Protein AF-A0A7W0R2I1-F1 (afdb_monomer)

Secondary structure (DSSP, 8-state):
--------------------------THHHHHHHHHHHHHHHHH-----HHHHHHHHHHHHHHHHHHHHHHHHHHHHHHHHHHHHHHHHHHHHHHHHHHHHHHHHHHHHHHHHHHHHTT-HHHHHHHHT-SSHHHHHHHHHHH-HHHHTT-HHHHHHHHHHHHHHHHHHHHHHHHHHHHHHHHHHHHHHHHHHHHHHHHHHHHHHHHHHHH-

Radius of gyration: 31.01 Å; Cα contacts (8 Å, |Δi|>4): 108; chains: 1; bounding box: 70×37×89 Å

Structure (mmCIF, N/CA/C/O backbone):
data_AF-A0A7W0R2I1-F1
#
_entry.id   AF-A0A7W0R2I1-F1
#
loop_
_atom_site.group_PDB
_atom_site.id
_atom_site.type_symbol
_atom_site.label_atom_id
_atom_site.label_alt_id
_atom_site.label_comp_id
_atom_site.label_asym_id
_atom_site.label_entity_id
_atom_site.label_seq_id
_atom_site.pdbx_PDB_ins_code
_atom_site.Cartn_x
_atom_site.Cartn_y
_atom_site.Cartn_z
_atom_site.occupancy
_atom_site.B_iso_or_equiv
_atom_site.auth_seq_id
_atom_site.auth_comp_id
_atom_site.auth_asym_id
_atom_site.auth_atom_id
_atom_site.pdbx_PDB_model_num
ATOM 1 N N . MET A 1 1 ? -35.442 23.640 26.360 1.00 42.59 1 MET A N 1
ATOM 2 C CA . MET A 1 1 ? -34.966 23.819 24.969 1.00 42.59 1 MET A CA 1
ATOM 3 C C . MET A 1 1 ? -33.524 24.302 25.003 1.00 42.59 1 MET A C 1
ATOM 5 O O . MET A 1 1 ? -33.267 25.279 25.691 1.00 42.59 1 MET A O 1
ATOM 9 N N . LYS A 1 2 ? -32.669 23.646 24.203 1.00 39.34 2 LYS A N 1
ATOM 10 C CA . LYS A 1 2 ? -31.243 23.909 23.912 1.00 39.34 2 LYS A CA 1
ATOM 11 C C . LYS A 1 2 ? -30.223 23.477 24.970 1.00 39.34 2 LYS A C 1
ATOM 13 O O . LYS A 1 2 ? -30.256 23.997 26.071 1.00 39.34 2 LYS A O 1
ATOM 18 N N . LEU A 1 3 ? -29.307 22.599 24.538 1.00 31.30 3 LEU A N 1
ATOM 19 C CA . LEU A 1 3 ? -27.861 22.447 24.830 1.00 31.30 3 LEU A CA 1
ATOM 20 C C . LEU A 1 3 ? -27.536 20.966 24.534 1.00 31.30 3 LEU A C 1
ATOM 22 O O . LEU A 1 3 ? -28.266 20.112 25.005 1.00 31.30 3 LEU A O 1
ATOM 26 N N . ARG A 1 4 ? -26.536 20.525 23.776 1.00 33.12 4 ARG A N 1
ATOM 27 C CA . ARG A 1 4 ? -25.505 21.093 22.901 1.00 33.12 4 ARG A CA 1
ATOM 28 C C . ARG A 1 4 ? -25.029 19.870 22.099 1.00 33.12 4 ARG A C 1
ATOM 30 O O . ARG A 1 4 ? -24.716 18.856 22.706 1.00 33.12 4 ARG A O 1
ATOM 37 N N . ARG A 1 5 ? -25.035 19.936 20.767 1.00 36.88 5 ARG A N 1
ATOM 38 C CA . ARG A 1 5 ? -24.522 18.858 19.911 1.00 36.88 5 ARG A CA 1
ATOM 39 C C . ARG A 1 5 ? -23.006 18.799 20.091 1.00 36.88 5 ARG A C 1
ATOM 41 O O . ARG A 1 5 ? -22.339 19.785 19.781 1.00 36.88 5 ARG A O 1
ATOM 48 N N . VAL A 1 6 ? -22.494 17.703 20.642 1.00 38.97 6 VAL A N 1
ATOM 49 C CA . VAL A 1 6 ? -21.059 17.413 20.621 1.00 38.97 6 VAL A CA 1
ATOM 50 C C . VAL A 1 6 ? -20.770 16.919 19.213 1.00 38.97 6 VAL A C 1
ATOM 52 O O . VAL A 1 6 ? -21.177 15.833 18.826 1.00 38.97 6 VAL A O 1
ATOM 55 N N . ALA A 1 7 ? -20.172 17.796 18.414 1.00 32.88 7 ALA A N 1
ATOM 56 C CA . ALA A 1 7 ? -19.554 17.417 17.161 1.00 32.88 7 ALA A CA 1
ATOM 57 C C . ALA A 1 7 ? -18.259 16.685 17.522 1.00 32.88 7 ALA A C 1
ATOM 59 O O . ALA A 1 7 ? -17.277 17.337 17.881 1.00 32.88 7 ALA A O 1
ATOM 60 N N . LEU A 1 8 ? -18.273 15.350 17.488 1.00 33.38 8 LEU A N 1
ATOM 61 C CA . LEU A 1 8 ? -17.029 14.616 17.307 1.00 33.38 8 LEU A CA 1
ATOM 62 C C . LEU A 1 8 ? -16.577 14.884 15.876 1.00 33.38 8 LEU A C 1
ATOM 64 O O . LEU A 1 8 ? -17.333 14.738 14.916 1.00 33.38 8 LEU A O 1
ATOM 68 N N . ALA A 1 9 ? -15.371 15.427 15.782 1.00 33.25 9 ALA A N 1
ATOM 69 C CA . ALA A 1 9 ? -14.735 15.817 14.549 1.00 33.25 9 ALA A CA 1
ATOM 70 C C . ALA A 1 9 ? -14.529 14.569 13.685 1.00 33.25 9 ALA A C 1
ATOM 72 O O . ALA A 1 9 ? -13.581 13.820 13.899 1.00 33.25 9 ALA A O 1
ATOM 73 N N . GLY A 1 10 ? -15.440 14.369 12.729 1.00 30.61 10 GLY A N 1
ATOM 74 C CA . GLY A 1 10 ? -15.252 13.459 11.609 1.00 30.61 10 GLY A CA 1
ATOM 75 C C . GLY A 1 10 ? -13.954 13.840 10.918 1.00 30.61 10 GLY A C 1
ATOM 76 O O . GLY A 1 10 ? -13.805 14.957 10.411 1.00 30.61 10 GLY A O 1
ATOM 77 N N . THR A 1 11 ? -12.987 12.941 11.018 1.00 37.66 11 THR A N 1
ATOM 78 C CA . THR A 1 11 ? -11.675 13.058 10.414 1.00 37.66 11 THR A CA 1
ATOM 79 C C . THR A 1 11 ? -11.837 13.342 8.931 1.00 37.66 11 THR A C 1
ATOM 81 O O . THR A 1 11 ? -12.660 12.767 8.223 1.00 37.66 11 THR A O 1
ATOM 84 N N . LEU A 1 12 ? -11.068 14.336 8.507 1.00 29.88 12 LEU A N 1
ATOM 85 C CA . LEU A 1 12 ? -10.932 14.822 7.152 1.00 29.88 12 LEU A CA 1
ATOM 86 C C . LEU A 1 12 ? -10.753 13.633 6.195 1.00 29.88 12 LEU A C 1
ATOM 88 O O . LEU A 1 12 ? -9.657 13.091 6.079 1.00 29.88 12 LEU A O 1
ATOM 92 N N . LEU A 1 13 ? -11.837 13.254 5.513 1.00 30.20 13 LEU A N 1
ATOM 93 C CA . LEU A 1 13 ? -11.827 12.462 4.288 1.00 30.20 13 LEU A CA 1
ATOM 94 C C . LEU A 1 13 ? -11.028 13.274 3.266 1.00 30.20 13 LEU A C 1
ATOM 96 O O . LEU A 1 13 ? -11.566 14.079 2.504 1.00 30.20 13 LEU A O 1
ATOM 100 N N . LEU A 1 14 ? -9.703 13.131 3.318 1.00 29.28 14 LEU A N 1
ATOM 101 C CA . LEU A 1 14 ? -8.817 13.554 2.256 1.00 29.28 14 LEU A CA 1
ATOM 102 C C . LEU A 1 14 ? -9.100 12.583 1.114 1.00 29.28 14 LEU A C 1
ATOM 104 O O . LEU A 1 14 ? -8.451 11.550 0.976 1.00 29.28 14 LEU A O 1
ATOM 108 N N . THR A 1 15 ? -10.141 12.889 0.340 1.00 27.23 15 THR A N 1
ATOM 109 C CA . THR A 1 15 ? -10.379 12.276 -0.958 1.00 27.23 15 THR A CA 1
ATOM 110 C C . THR A 1 15 ? -9.177 12.640 -1.813 1.00 27.23 15 THR A C 1
ATOM 112 O O . THR A 1 15 ? -9.155 13.681 -2.476 1.00 27.23 15 THR A O 1
ATOM 115 N N . LEU A 1 16 ? -8.130 11.820 -1.727 1.00 26.97 16 LEU A N 1
ATOM 116 C CA . LEU A 1 16 ? -7.099 11.779 -2.734 1.00 26.97 16 LEU A CA 1
ATOM 117 C C . LEU A 1 16 ? -7.861 11.390 -3.993 1.00 26.97 16 LEU A C 1
ATOM 119 O O . LEU A 1 16 ? -8.333 10.263 -4.130 1.00 26.97 16 LEU A O 1
ATOM 123 N N . VAL A 1 17 ? -8.098 12.377 -4.850 1.00 27.94 17 VAL A N 1
ATOM 124 C CA . VAL A 1 17 ? -8.548 12.141 -6.211 1.00 27.94 17 VAL A CA 1
ATOM 125 C C . VAL A 1 17 ? -7.436 11.309 -6.830 1.00 27.94 17 VAL A C 1
ATOM 127 O O . VAL A 1 17 ? -6.439 11.854 -7.291 1.00 27.94 17 VAL A O 1
ATOM 130 N N . VAL A 1 18 ? -7.565 9.987 -6.754 1.00 34.78 18 VAL A N 1
ATOM 131 C CA . VAL A 1 18 ? -6.838 9.085 -7.632 1.00 34.78 18 VAL A CA 1
ATOM 132 C C . VAL A 1 18 ? -7.445 9.398 -8.994 1.00 34.78 18 VAL A C 1
ATOM 134 O O . VAL A 1 18 ? -8.644 9.153 -9.177 1.00 34.78 18 VAL A O 1
ATOM 137 N N . PRO A 1 19 ? -6.721 10.066 -9.913 1.00 32.22 19 PRO A N 1
ATOM 138 C CA . PRO A 1 19 ? -7.245 10.237 -11.254 1.00 32.22 19 PRO A CA 1
ATOM 139 C C . PRO A 1 19 ? -7.634 8.844 -11.760 1.00 32.22 19 PRO A C 1
ATOM 141 O O . PRO A 1 19 ? -6.907 7.887 -11.475 1.00 32.22 19 PRO A O 1
ATOM 144 N N . PRO A 1 20 ? -8.784 8.698 -12.446 1.00 28.69 20 PRO A N 1
ATOM 145 C CA . PRO A 1 20 ? -9.124 7.428 -13.060 1.00 28.69 20 PRO A CA 1
ATOM 146 C C . PRO A 1 20 ? -7.898 6.996 -13.849 1.00 28.69 20 PRO A C 1
ATOM 148 O O . PRO A 1 20 ? -7.375 7.793 -14.635 1.00 28.69 20 PRO A O 1
ATOM 151 N N . VAL A 1 21 ? -7.416 5.781 -13.575 1.00 36.69 21 VAL A N 1
ATOM 152 C CA . VAL A 1 21 ? -6.435 5.103 -14.414 1.00 36.69 21 VAL A CA 1
ATOM 153 C C . VAL A 1 21 ? -7.137 5.001 -15.759 1.00 36.69 21 VAL A C 1
ATOM 155 O O . VAL A 1 21 ? -7.950 4.110 -16.003 1.00 36.69 21 VAL A O 1
ATOM 158 N N . ALA A 1 22 ? -6.977 6.042 -16.577 1.00 27.03 22 ALA A N 1
ATOM 159 C CA . ALA A 1 22 ? -7.371 6.018 -17.958 1.00 27.03 22 ALA A CA 1
ATOM 160 C C . ALA A 1 22 ? -6.688 4.768 -18.479 1.00 27.03 22 ALA A C 1
ATOM 162 O O . ALA A 1 22 ? -5.488 4.615 -18.268 1.00 27.03 22 ALA A O 1
ATOM 163 N N . SER A 1 23 ? -7.478 3.850 -19.030 1.00 34.12 23 SER A N 1
ATOM 164 C CA . SER A 1 23 ? -6.988 2.686 -19.747 1.00 34.12 23 SER A CA 1
ATOM 165 C C . SER A 1 23 ? -5.957 3.194 -20.749 1.00 34.12 23 SER A C 1
ATOM 167 O O . SER A 1 23 ? -6.317 3.671 -21.824 1.00 34.12 23 SER A O 1
ATOM 169 N N . LEU A 1 24 ? -4.689 3.184 -20.343 1.00 32.81 24 LEU A N 1
ATOM 170 C CA . LEU A 1 24 ? -3.564 3.420 -21.210 1.00 32.81 24 LEU A CA 1
ATOM 171 C C . LEU A 1 24 ? -3.615 2.215 -22.136 1.00 32.81 24 LEU A C 1
ATOM 173 O O . LEU A 1 24 ? -3.435 1.082 -21.693 1.00 32.81 24 LEU A O 1
ATOM 177 N N . ALA A 1 25 ? -3.973 2.451 -23.398 1.00 37.56 25 ALA A N 1
ATOM 178 C CA . ALA A 1 25 ? -3.482 1.586 -24.456 1.00 37.56 25 ALA A CA 1
ATOM 179 C C . ALA A 1 25 ? -1.982 1.420 -24.175 1.00 37.56 25 ALA A C 1
ATOM 181 O O . ALA A 1 25 ? -1.283 2.421 -23.987 1.00 37.56 25 ALA A O 1
ATOM 182 N N . GLY A 1 26 ? -1.593 0.180 -23.891 1.00 34.03 26 GLY A N 1
ATOM 183 C CA . GLY A 1 26 ? -0.397 -0.112 -23.122 1.00 34.03 26 GLY A CA 1
ATOM 184 C C . GLY A 1 26 ? 0.873 0.373 -23.823 1.00 34.03 26 GLY A C 1
ATOM 185 O O . GLY A 1 26 ? 0.882 0.526 -25.043 1.00 34.03 26 GLY A O 1
ATOM 186 N N . PRO A 1 27 ? 1.974 0.535 -23.071 1.00 45.28 27 PRO A N 1
ATOM 187 C CA . PRO A 1 27 ? 3.324 0.682 -23.620 1.00 45.28 27 PRO A CA 1
ATOM 188 C C . PRO A 1 27 ? 3.728 -0.410 -24.633 1.00 45.28 27 PRO A C 1
ATOM 190 O O . PRO A 1 27 ? 4.762 -0.266 -25.278 1.00 45.28 27 PRO A O 1
ATOM 193 N N . ASP A 1 28 ? 2.943 -1.485 -24.751 1.00 48.16 28 ASP A N 1
ATOM 194 C CA . ASP A 1 28 ? 3.178 -2.676 -25.570 1.00 48.16 28 ASP A CA 1
ATOM 195 C C . ASP A 1 28 ? 3.227 -2.393 -27.085 1.00 48.16 28 ASP A C 1
ATOM 197 O O . ASP A 1 28 ? 4.083 -2.947 -27.772 1.00 48.16 28 ASP A O 1
ATOM 201 N N . ASP A 1 29 ? 2.388 -1.491 -27.611 1.00 47.62 29 ASP A N 1
ATOM 202 C CA . ASP A 1 29 ? 2.286 -1.281 -29.068 1.00 47.62 29 ASP A CA 1
ATOM 203 C C . ASP A 1 29 ? 3.537 -0.585 -29.659 1.00 47.62 29 ASP A C 1
ATOM 205 O O . ASP A 1 29 ? 4.003 -0.953 -30.735 1.00 47.62 29 ASP A O 1
ATOM 209 N N . GLU A 1 30 ? 4.155 0.358 -28.935 1.00 48.31 30 GLU A N 1
ATOM 210 C CA . GLU A 1 30 ? 5.426 0.999 -29.345 1.00 48.31 30 GLU A CA 1
ATOM 211 C C . GLU A 1 30 ? 6.643 0.067 -29.186 1.00 48.31 30 GLU A C 1
ATOM 213 O O . GLU A 1 30 ? 7.723 0.325 -29.716 1.00 48.31 30 GLU A O 1
ATOM 218 N N . ILE A 1 31 ? 6.518 -1.000 -28.394 1.00 47.53 31 ILE A N 1
ATOM 219 C CA . ILE A 1 31 ? 7.612 -1.940 -28.114 1.00 47.53 31 ILE A CA 1
ATOM 220 C C . ILE A 1 31 ? 7.748 -2.968 -29.241 1.00 47.53 31 ILE A C 1
ATOM 222 O O . ILE A 1 31 ? 8.871 -3.309 -29.622 1.00 47.53 31 ILE A O 1
ATOM 226 N N . ASP A 1 32 ? 6.632 -3.442 -29.790 1.00 54.25 32 ASP A N 1
ATOM 227 C CA . ASP A 1 32 ? 6.641 -4.399 -30.897 1.00 54.25 32 ASP A CA 1
ATOM 228 C C . ASP A 1 32 ? 7.166 -3.776 -32.201 1.00 54.25 32 ASP A C 1
ATOM 230 O O . ASP A 1 32 ? 7.904 -4.440 -32.935 1.00 54.25 32 ASP A O 1
ATOM 234 N N . GLU A 1 33 ? 6.883 -2.492 -32.447 1.00 55.28 33 GLU A N 1
ATOM 235 C CA . GLU A 1 33 ? 7.446 -1.744 -33.582 1.00 55.28 33 GLU A CA 1
ATOM 236 C C . GLU A 1 33 ? 8.971 -1.589 -33.457 1.00 55.28 33 GLU A C 1
ATOM 238 O O . GLU A 1 33 ? 9.702 -1.978 -34.372 1.00 55.28 33 GLU A O 1
ATOM 243 N N . ASN A 1 34 ? 9.478 -1.153 -32.296 1.00 51.19 34 ASN A N 1
ATOM 244 C CA . ASN A 1 34 ? 10.924 -1.002 -32.078 1.00 51.19 34 ASN A CA 1
ATOM 245 C C . ASN A 1 34 ? 11.682 -2.340 -32.198 1.00 51.19 34 ASN A C 1
ATOM 247 O O . ASN A 1 34 ? 12.805 -2.381 -32.704 1.00 51.19 34 ASN A O 1
ATOM 251 N N . ASN A 1 35 ? 11.076 -3.453 -31.765 1.00 51.97 35 ASN A N 1
ATOM 252 C CA . ASN A 1 35 ? 11.653 -4.795 -31.906 1.00 51.97 35 ASN A CA 1
ATOM 253 C C . ASN A 1 35 ? 11.680 -5.284 -33.366 1.00 51.97 35 ASN A C 1
ATOM 255 O O . ASN A 1 35 ? 12.601 -6.009 -33.758 1.00 51.97 35 ASN A O 1
ATOM 259 N N . GLN A 1 36 ? 10.684 -4.915 -34.177 1.00 59.16 36 GLN A N 1
ATOM 260 C CA . GLN A 1 36 ? 10.671 -5.225 -35.608 1.00 59.16 36 GLN A CA 1
ATOM 261 C C . GLN A 1 36 ? 11.739 -4.438 -36.363 1.00 59.16 36 GLN A C 1
ATOM 263 O O . GLN A 1 36 ? 12.538 -5.053 -37.072 1.00 59.16 36 GLN A O 1
ATOM 268 N N . GLU A 1 37 ? 11.823 -3.123 -36.149 1.00 55.91 37 GLU A N 1
ATOM 269 C CA . GLU A 1 37 ? 12.844 -2.280 -36.785 1.00 55.91 37 GLU A CA 1
ATOM 270 C C . GLU A 1 37 ? 14.266 -2.756 -36.451 1.00 55.91 37 GLU A C 1
ATOM 272 O O . GLU A 1 37 ? 15.159 -2.730 -37.299 1.00 55.91 37 GLU A O 1
ATOM 277 N N . LEU A 1 38 ? 14.474 -3.284 -35.242 1.00 52.44 38 LEU A N 1
ATOM 278 C CA . LEU A 1 38 ? 15.738 -3.878 -34.811 1.00 52.44 38 LEU A CA 1
ATOM 279 C C . LEU A 1 38 ? 16.126 -5.144 -35.568 1.00 52.44 38 LEU A C 1
ATOM 281 O O . LEU A 1 38 ? 17.279 -5.276 -35.977 1.00 52.44 38 LEU A O 1
ATOM 285 N N . ASN A 1 39 ? 15.189 -6.076 -35.741 1.00 54.50 39 ASN A N 1
ATOM 286 C CA . ASN A 1 39 ? 15.445 -7.296 -36.507 1.00 54.50 39 ASN A CA 1
ATOM 287 C C . ASN A 1 39 ? 15.739 -6.959 -37.975 1.00 54.50 39 ASN A C 1
ATOM 289 O O . ASN A 1 39 ? 16.648 -7.534 -38.574 1.00 54.50 39 ASN A O 1
ATOM 293 N N . GLU A 1 40 ? 15.036 -5.969 -38.527 1.00 59.16 40 GLU A N 1
ATOM 294 C CA . GLU A 1 40 ? 15.292 -5.461 -39.875 1.00 59.16 40 GLU A CA 1
ATOM 295 C C . GLU A 1 40 ? 16.659 -4.768 -39.993 1.00 59.16 40 GLU A C 1
ATOM 297 O O . GLU A 1 40 ? 17.339 -4.911 -41.013 1.00 59.16 40 GLU A O 1
ATOM 302 N N . LEU A 1 41 ? 17.106 -4.041 -38.961 1.00 53.28 41 LEU A N 1
ATOM 303 C CA . LEU A 1 41 ? 18.435 -3.426 -38.958 1.00 53.28 41 LEU A CA 1
ATOM 304 C C . LEU A 1 41 ? 19.552 -4.467 -38.802 1.00 53.28 41 LEU A C 1
ATOM 306 O O . LEU A 1 41 ? 20.574 -4.353 -39.476 1.00 53.28 41 LEU A O 1
ATOM 310 N N . GLN A 1 42 ? 19.350 -5.498 -37.974 1.00 50.72 42 GLN A N 1
ATOM 311 C CA . GLN A 1 42 ? 20.292 -6.611 -37.801 1.00 50.72 42 GLN A CA 1
ATOM 312 C C . GLN A 1 42 ? 20.514 -7.394 -39.100 1.00 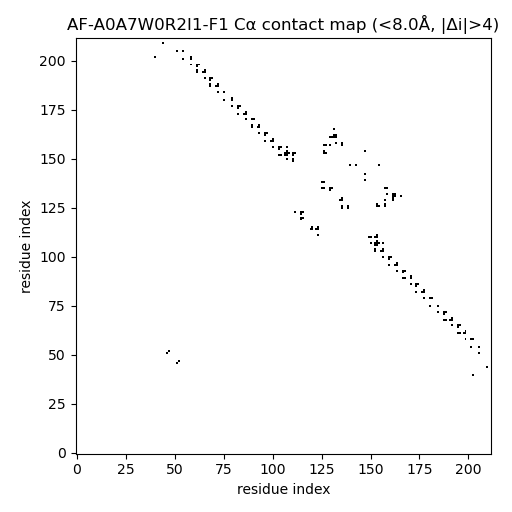50.72 42 GLN A C 1
ATOM 314 O O . GLN A 1 42 ? 21.648 -7.757 -39.398 1.00 50.72 42 GLN A O 1
ATOM 319 N N . GLU A 1 43 ? 19.474 -7.602 -39.915 1.00 55.81 43 GLU A N 1
ATOM 320 C CA . GLU A 1 43 ? 19.624 -8.243 -41.231 1.00 55.81 43 GLU A CA 1
ATOM 321 C C . GLU A 1 43 ? 20.408 -7.386 -42.241 1.00 55.81 43 GLU A C 1
ATOM 323 O O . GLU A 1 43 ? 20.937 -7.909 -43.223 1.00 55.81 43 GLU A O 1
ATOM 328 N N . ARG A 1 44 ? 20.499 -6.067 -42.025 1.00 53.78 44 ARG A N 1
ATOM 329 C CA . ARG A 1 44 ? 21.124 -5.123 -42.967 1.00 53.78 44 ARG A CA 1
ATOM 330 C C . ARG A 1 44 ? 22.587 -4.797 -42.662 1.00 53.78 44 ARG A C 1
ATOM 332 O O . ARG A 1 44 ? 23.252 -4.223 -43.527 1.00 53.78 44 ARG A O 1
ATOM 339 N N . ILE A 1 45 ? 23.104 -5.143 -41.482 1.00 54.28 45 ILE A N 1
ATOM 340 C CA . ILE A 1 45 ? 24.496 -4.874 -41.089 1.00 54.28 45 ILE A CA 1
ATOM 341 C C . ILE A 1 45 ? 25.344 -6.131 -41.317 1.00 54.28 45 ILE A C 1
ATOM 343 O O . ILE A 1 45 ? 25.693 -6.846 -40.389 1.00 54.28 45 ILE A O 1
ATOM 347 N N . ASP A 1 46 ? 25.699 -6.402 -42.571 1.00 55.75 46 ASP A N 1
ATOM 348 C CA . ASP A 1 46 ? 26.591 -7.519 -42.925 1.00 55.75 46 ASP A CA 1
ATOM 349 C C . ASP A 1 46 ? 27.934 -7.001 -43.479 1.00 55.75 46 ASP A C 1
ATOM 351 O O . ASP A 1 46 ? 28.424 -7.470 -44.507 1.00 55.75 46 ASP A O 1
ATOM 355 N N . ASP A 1 47 ? 28.528 -5.967 -42.849 1.00 55.47 47 ASP A N 1
ATOM 356 C CA . ASP A 1 47 ? 29.799 -5.404 -43.336 1.00 55.47 47 ASP A CA 1
ATOM 357 C C . ASP A 1 47 ? 30.784 -4.882 -42.261 1.00 55.47 47 ASP A C 1
ATOM 359 O O . ASP A 1 47 ? 30.442 -4.185 -41.305 1.00 55.47 47 ASP A O 1
ATOM 363 N N . SER A 1 48 ? 32.060 -5.212 -42.470 1.00 57.97 48 SER A N 1
ATOM 364 C CA . SER A 1 48 ? 33.118 -5.450 -41.476 1.00 57.97 48 SER A CA 1
ATOM 365 C C . SER A 1 48 ? 33.988 -4.216 -41.140 1.00 57.97 48 SER A C 1
ATOM 367 O O . SER A 1 48 ? 35.138 -4.123 -41.578 1.00 57.97 48 SER A O 1
ATOM 369 N N . SER A 1 49 ? 33.499 -3.295 -40.296 1.00 69.75 49 SER A N 1
ATOM 370 C CA . SER A 1 49 ? 34.316 -2.229 -39.669 1.00 69.75 49 SER A CA 1
ATOM 371 C C . SER A 1 49 ? 34.264 -2.298 -38.135 1.00 69.75 49 SER A C 1
ATOM 373 O O . SER A 1 49 ? 33.200 -2.521 -37.564 1.00 69.75 49 SER A O 1
ATOM 375 N N . VAL A 1 50 ? 35.396 -2.061 -37.453 1.00 74.12 50 VAL A N 1
ATOM 376 C CA . VAL A 1 50 ? 35.515 -2.059 -35.972 1.00 74.12 50 VAL A CA 1
ATOM 377 C C . VAL A 1 50 ? 34.504 -1.113 -35.314 1.00 74.12 50 VAL A C 1
ATOM 379 O O . VAL A 1 50 ? 33.974 -1.400 -34.245 1.00 74.12 50 VAL A O 1
ATOM 382 N N . GLU A 1 51 ? 34.206 0.010 -35.963 1.00 73.31 51 GLU A N 1
ATOM 383 C CA . GLU A 1 51 ? 33.244 0.989 -35.456 1.00 73.31 51 GLU A CA 1
ATOM 384 C C . GLU A 1 51 ? 31.790 0.492 -35.560 1.00 73.31 51 GLU A C 1
ATOM 386 O O . GLU A 1 51 ? 30.993 0.759 -34.665 1.00 73.31 51 GLU A O 1
ATOM 391 N N . LYS A 1 52 ? 31.458 -0.289 -36.602 1.00 72.62 52 LYS A N 1
ATOM 392 C CA . LYS A 1 52 ? 30.141 -0.937 -36.746 1.00 72.62 52 LYS A CA 1
ATOM 393 C C . LYS A 1 52 ? 29.941 -1.995 -35.655 1.00 72.62 52 LYS A C 1
ATOM 395 O O . LYS A 1 52 ? 28.921 -1.968 -34.982 1.00 72.62 52 LYS A O 1
ATOM 400 N N . GLN A 1 53 ? 30.961 -2.815 -35.387 1.00 76.44 53 GLN A N 1
ATOM 401 C CA . GLN A 1 53 ? 30.930 -3.801 -34.295 1.00 76.44 53 GLN A CA 1
ATOM 402 C C . GLN A 1 53 ? 30.768 -3.157 -32.908 1.00 76.44 53 GLN A C 1
ATOM 404 O O . GLN A 1 53 ? 30.094 -3.708 -32.040 1.00 76.44 53 GLN A O 1
ATOM 409 N N . SER A 1 54 ? 31.371 -1.983 -32.684 1.00 82.62 54 SER A N 1
ATOM 410 C CA . SER A 1 54 ? 31.179 -1.230 -31.436 1.00 82.62 54 SER A CA 1
ATOM 411 C C . SER A 1 54 ? 29.733 -0.753 -31.286 1.00 82.62 54 SER A C 1
ATOM 413 O O . SER A 1 54 ? 29.138 -0.945 -30.229 1.00 82.62 54 SER A O 1
ATOM 415 N N . LEU A 1 55 ? 29.155 -0.178 -32.347 1.00 80.31 55 LEU A N 1
ATOM 416 C CA . LEU A 1 55 ? 27.765 0.291 -32.351 1.00 80.31 55 LEU A CA 1
ATOM 417 C C . LEU A 1 55 ? 26.770 -0.860 -32.161 1.00 80.31 55 LEU A C 1
ATOM 419 O O . LEU A 1 55 ? 25.837 -0.728 -31.376 1.00 80.31 55 LEU A O 1
ATOM 423 N N . GLU A 1 56 ? 26.995 -2.007 -32.802 1.00 76.56 56 GLU A N 1
ATOM 424 C CA . GLU A 1 56 ? 26.212 -3.227 -32.563 1.00 76.56 56 GLU A CA 1
ATOM 425 C C . GLU A 1 56 ? 26.291 -3.682 -31.102 1.00 76.56 56 GLU A C 1
ATOM 427 O O . GLU A 1 56 ? 25.289 -4.093 -30.518 1.00 76.56 56 GLU A O 1
ATOM 432 N N . GLY A 1 57 ? 27.476 -3.614 -30.488 1.00 83.25 57 GLY A N 1
ATOM 433 C CA . GLY A 1 57 ? 27.664 -3.933 -29.074 1.00 83.25 57 GLY A CA 1
ATOM 434 C C . GLY A 1 57 ? 26.866 -3.009 -28.153 1.00 83.25 57 GLY A C 1
ATOM 435 O O . GLY A 1 57 ? 26.207 -3.491 -27.232 1.00 83.25 57 GLY A O 1
ATOM 436 N N . GLU A 1 58 ? 26.890 -1.703 -28.426 1.00 86.88 58 GLU A N 1
ATOM 437 C CA . GLU A 1 58 ? 26.117 -0.692 -27.693 1.00 86.88 58 GLU A CA 1
ATOM 438 C C . GLU A 1 58 ? 24.606 -0.910 -27.852 1.00 86.88 58 GLU A C 1
ATOM 440 O O . GLU A 1 58 ? 23.898 -0.964 -26.850 1.00 86.88 58 GLU A O 1
ATOM 445 N N . ILE A 1 59 ? 24.122 -1.127 -29.080 1.00 81.50 59 ILE A N 1
ATOM 446 C CA . ILE A 1 59 ? 22.711 -1.428 -29.378 1.00 81.50 59 ILE A CA 1
ATOM 447 C C . ILE A 1 59 ? 22.250 -2.685 -28.630 1.00 81.50 59 ILE A C 1
ATOM 449 O O . ILE A 1 59 ? 21.209 -2.684 -27.975 1.00 81.50 59 ILE A O 1
ATOM 453 N N . ASN A 1 60 ? 23.047 -3.755 -28.664 1.00 81.12 60 ASN A N 1
ATOM 454 C CA . ASN A 1 60 ? 22.740 -4.982 -27.931 1.00 81.12 60 ASN A CA 1
ATOM 455 C C . ASN A 1 60 ? 22.719 -4.774 -26.410 1.00 81.12 60 ASN A C 1
ATOM 457 O O . ASN A 1 60 ? 21.969 -5.460 -25.718 1.00 81.12 60 ASN A O 1
ATOM 461 N N . GLY A 1 61 ? 23.546 -3.866 -25.884 1.00 85.00 61 GLY A N 1
ATOM 462 C CA . GLY A 1 61 ? 23.507 -3.451 -24.482 1.00 85.00 61 GLY A CA 1
ATOM 463 C C . GLY A 1 61 ? 22.202 -2.736 -24.144 1.00 85.00 61 GLY A C 1
ATOM 464 O O . GLY A 1 61 ? 21.464 -3.205 -23.285 1.00 85.00 61 GLY A O 1
ATOM 465 N N . LEU A 1 62 ? 21.869 -1.687 -24.900 1.00 83.06 62 LEU A N 1
ATOM 466 C CA . LEU A 1 62 ? 20.645 -0.899 -24.716 1.00 83.06 62 LEU A CA 1
ATOM 467 C C . LEU A 1 62 ? 19.380 -1.765 -24.796 1.00 83.06 62 LEU A C 1
ATOM 469 O O . LEU A 1 62 ? 18.461 -1.588 -24.006 1.00 83.06 62 LEU A O 1
ATOM 473 N N . ASN A 1 63 ? 19.344 -2.758 -25.687 1.00 77.75 63 ASN A N 1
ATOM 474 C CA . ASN A 1 63 ? 18.222 -3.697 -25.782 1.00 77.75 63 ASN A CA 1
ATOM 475 C C . ASN A 1 63 ? 18.063 -4.586 -24.549 1.00 77.75 63 ASN A C 1
ATOM 477 O O . ASN A 1 63 ? 16.938 -4.879 -24.131 1.00 77.75 63 ASN A O 1
ATOM 481 N N . ARG A 1 64 ? 19.180 -5.031 -23.962 1.00 83.94 64 ARG A N 1
ATOM 482 C CA . ARG A 1 64 ? 19.140 -5.771 -22.695 1.00 83.94 64 ARG A CA 1
ATOM 483 C C . ARG A 1 64 ? 18.620 -4.872 -21.585 1.00 83.94 64 ARG A C 1
ATOM 485 O O . ARG A 1 64 ? 17.712 -5.294 -20.881 1.00 83.94 64 ARG A O 1
ATOM 492 N N . ASP A 1 65 ? 19.112 -3.639 -21.504 1.00 84.69 65 ASP A N 1
ATOM 493 C CA . ASP A 1 65 ? 18.671 -2.667 -20.503 1.00 84.69 65 ASP A CA 1
ATOM 494 C C . ASP A 1 65 ? 17.166 -2.370 -20.642 1.00 84.69 65 ASP A C 1
ATOM 496 O O . ASP A 1 65 ? 16.435 -2.416 -19.656 1.00 84.69 65 ASP A O 1
ATOM 500 N N . ILE A 1 66 ? 16.662 -2.172 -21.868 1.00 81.94 66 ILE A N 1
ATOM 501 C CA . ILE A 1 66 ? 15.224 -2.016 -22.157 1.00 81.94 66 ILE A CA 1
ATOM 502 C C . ILE A 1 66 ? 14.427 -3.226 -21.659 1.00 81.94 66 ILE A C 1
ATOM 504 O O . ILE A 1 66 ? 13.422 -3.056 -20.967 1.00 81.94 66 ILE A O 1
ATOM 508 N N . THR A 1 67 ? 14.886 -4.441 -21.970 1.00 81.00 67 THR A N 1
ATOM 509 C CA . THR A 1 67 ? 14.222 -5.681 -21.536 1.00 81.00 67 THR A CA 1
ATOM 510 C C . THR A 1 67 ? 14.195 -5.786 -20.007 1.00 81.00 67 THR A C 1
ATOM 512 O O . THR A 1 67 ? 13.172 -6.133 -19.417 1.00 81.00 67 THR A O 1
ATOM 515 N N . GLU A 1 68 ? 15.304 -5.466 -19.337 1.00 84.44 68 GLU A N 1
ATOM 516 C CA . GLU A 1 68 ? 15.403 -5.483 -17.875 1.00 84.44 68 GLU A CA 1
ATOM 517 C C . GLU A 1 68 ? 14.484 -4.438 -17.225 1.00 84.44 68 GLU A C 1
ATOM 519 O O . GLU A 1 68 ? 13.776 -4.756 -16.264 1.00 84.44 68 GLU A O 1
ATOM 524 N N . LEU A 1 69 ? 14.426 -3.222 -17.777 1.00 82.31 69 LEU A N 1
ATOM 525 C CA . LEU A 1 69 ?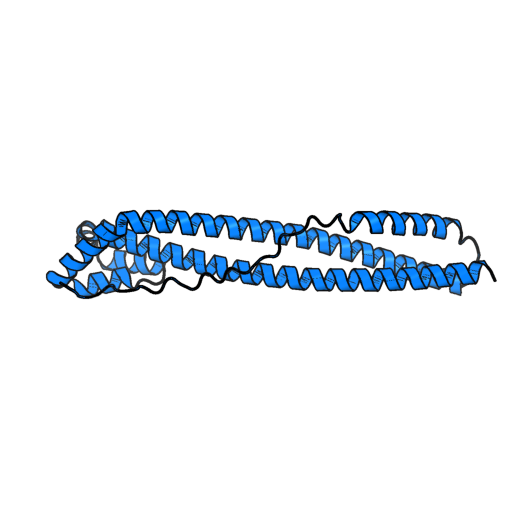 13.530 -2.157 -17.322 1.00 82.31 69 LEU A CA 1
ATOM 526 C C . LEU A 1 69 ? 12.055 -2.550 -17.491 1.00 82.31 69 LEU A C 1
ATOM 528 O O . LEU A 1 69 ? 11.260 -2.342 -16.576 1.00 82.31 69 LEU A O 1
ATOM 532 N N . GLN A 1 70 ? 11.682 -3.185 -18.604 1.00 80.25 70 GLN A N 1
ATOM 533 C CA . GLN A 1 70 ? 10.321 -3.691 -18.827 1.00 80.25 70 GLN A CA 1
ATOM 534 C C . GLN A 1 70 ? 9.936 -4.787 -17.828 1.00 80.25 70 GLN A C 1
ATOM 536 O O . GLN A 1 70 ? 8.842 -4.766 -17.263 1.00 80.25 70 GLN A O 1
ATOM 541 N N . ILE A 1 71 ? 10.844 -5.731 -17.557 1.00 82.50 71 ILE A N 1
ATOM 542 C CA . ILE A 1 71 ? 10.633 -6.753 -16.523 1.00 82.50 71 ILE A CA 1
ATOM 543 C C . ILE A 1 71 ? 10.436 -6.090 -15.153 1.00 82.50 71 ILE A C 1
ATOM 545 O O . ILE A 1 71 ? 9.565 -6.510 -14.385 1.00 82.50 71 ILE A O 1
ATOM 549 N N . ALA A 1 72 ? 11.216 -5.051 -14.844 1.00 84.31 72 ALA A N 1
ATOM 550 C CA . ALA A 1 72 ? 11.083 -4.304 -13.599 1.00 84.31 72 ALA A CA 1
ATOM 551 C C . ALA A 1 72 ? 9.728 -3.583 -13.493 1.00 84.31 72 ALA A C 1
ATOM 553 O O . ALA A 1 72 ? 9.102 -3.668 -12.435 1.00 84.31 72 ALA A O 1
ATOM 554 N N . ILE A 1 73 ? 9.247 -2.955 -14.574 1.00 83.88 73 ILE A N 1
ATOM 555 C CA . ILE A 1 73 ? 7.915 -2.326 -14.643 1.00 83.88 73 ILE A CA 1
ATOM 556 C C . ILE A 1 73 ? 6.823 -3.362 -14.375 1.00 83.88 73 ILE A C 1
ATOM 558 O O . ILE A 1 73 ? 6.065 -3.196 -13.427 1.00 83.88 73 ILE A O 1
ATOM 562 N N . ASN A 1 74 ? 6.814 -4.483 -15.102 1.00 81.25 74 ASN A N 1
ATOM 563 C CA . ASN A 1 74 ? 5.797 -5.531 -14.944 1.00 81.25 74 ASN A CA 1
ATOM 564 C C . ASN A 1 74 ? 5.755 -6.113 -13.522 1.00 81.25 74 ASN A C 1
ATOM 566 O O . ASN A 1 74 ? 4.690 -6.395 -12.958 1.00 81.25 74 ASN A O 1
ATOM 570 N N . LYS A 1 75 ? 6.931 -6.295 -12.910 1.00 87.94 75 LYS A N 1
ATOM 571 C CA . LYS A 1 75 ? 7.027 -6.723 -11.513 1.00 87.94 75 LYS A CA 1
ATOM 572 C C . LYS A 1 75 ? 6.435 -5.673 -10.574 1.00 87.94 75 LYS A C 1
ATOM 574 O O . LYS A 1 75 ? 5.740 -6.036 -9.628 1.00 87.94 75 LYS A O 1
ATOM 579 N N . LEU A 1 76 ? 6.727 -4.398 -10.812 1.00 90.75 76 LEU A N 1
ATOM 580 C CA . LEU A 1 76 ? 6.239 -3.301 -9.988 1.00 90.75 76 LEU A CA 1
ATOM 581 C C . LEU A 1 76 ? 4.726 -3.102 -10.141 1.00 90.75 76 LEU A C 1
ATOM 583 O O . LEU A 1 76 ? 4.058 -2.915 -9.130 1.00 90.75 76 LEU A O 1
ATOM 587 N N . ASP A 1 77 ? 4.177 -3.261 -11.346 1.00 85.06 77 ASP A N 1
ATOM 588 C CA . ASP A 1 77 ? 2.732 -3.269 -11.607 1.00 85.06 77 ASP A CA 1
ATOM 589 C C . ASP A 1 77 ? 2.014 -4.358 -10.812 1.00 85.06 77 ASP A C 1
ATOM 591 O O . ASP A 1 77 ? 0.998 -4.102 -10.166 1.00 85.06 77 ASP A O 1
ATOM 595 N N . THR A 1 78 ? 2.583 -5.566 -10.787 1.00 91.81 78 THR A N 1
ATOM 596 C CA . THR A 1 78 ? 2.038 -6.674 -9.989 1.00 91.81 78 THR A CA 1
ATOM 597 C C . THR A 1 78 ? 2.008 -6.317 -8.499 1.00 91.81 78 THR A C 1
ATOM 599 O O . THR A 1 78 ? 1.005 -6.546 -7.828 1.00 91.81 78 THR A O 1
ATOM 602 N N . GLN A 1 79 ? 3.083 -5.713 -7.984 1.00 93.06 79 GLN A N 1
ATOM 603 C CA . GLN A 1 79 ? 3.154 -5.281 -6.584 1.00 93.06 79 GLN A CA 1
ATOM 604 C C . GLN A 1 79 ? 2.204 -4.119 -6.271 1.00 93.06 79 GLN A C 1
ATOM 606 O O . GLN A 1 79 ? 1.657 -4.054 -5.176 1.00 93.06 79 GLN A O 1
ATOM 611 N N . ILE A 1 80 ? 2.014 -3.186 -7.206 1.00 92.88 80 ILE A N 1
ATOM 612 C CA . ILE A 1 80 ? 1.056 -2.084 -7.065 1.00 92.88 80 ILE A CA 1
ATOM 613 C C . ILE A 1 80 ? -0.364 -2.643 -6.974 1.00 92.88 80 ILE A C 1
ATOM 615 O O . ILE A 1 80 ? -1.106 -2.252 -6.074 1.00 92.88 80 ILE A O 1
ATOM 619 N N . ALA A 1 81 ? -0.724 -3.581 -7.852 1.00 92.62 81 ALA A N 1
ATOM 620 C CA . ALA A 1 81 ? -2.034 -4.224 -7.836 1.00 92.62 81 ALA A CA 1
ATOM 621 C C . ALA A 1 81 ? -2.283 -5.000 -6.529 1.00 92.62 81 ALA A C 1
ATOM 623 O O . ALA A 1 81 ? -3.378 -4.931 -5.973 1.00 92.62 81 ALA A O 1
ATOM 624 N N . GLU A 1 82 ? -1.264 -5.694 -6.011 1.00 96.25 82 GLU A N 1
ATOM 625 C CA . GLU A 1 82 ? -1.320 -6.377 -4.713 1.00 96.25 82 GLU A CA 1
ATOM 626 C C . GLU A 1 82 ? -1.603 -5.389 -3.571 1.00 96.25 82 GLU A C 1
ATOM 628 O O . GLU A 1 82 ? -2.597 -5.543 -2.863 1.00 96.25 82 GLU A O 1
ATOM 633 N N . VAL A 1 83 ? -0.810 -4.316 -3.454 1.00 96.19 83 VAL A N 1
ATOM 634 C CA . VAL A 1 83 ? -0.992 -3.295 -2.405 1.00 96.19 83 VAL A CA 1
ATOM 635 C C . VAL A 1 83 ? -2.348 -2.589 -2.527 1.00 96.19 83 VAL A C 1
ATOM 637 O O . VAL A 1 83 ? -2.989 -2.299 -1.519 1.00 96.19 83 VAL A O 1
ATOM 640 N N . GLN A 1 84 ? -2.832 -2.327 -3.743 1.00 95.88 84 GLN A N 1
ATOM 641 C CA . GLN A 1 84 ? -4.175 -1.772 -3.956 1.00 95.88 84 GLN A CA 1
ATOM 642 C C . GLN A 1 84 ? -5.280 -2.726 -3.480 1.00 95.88 84 GLN A C 1
ATOM 644 O O 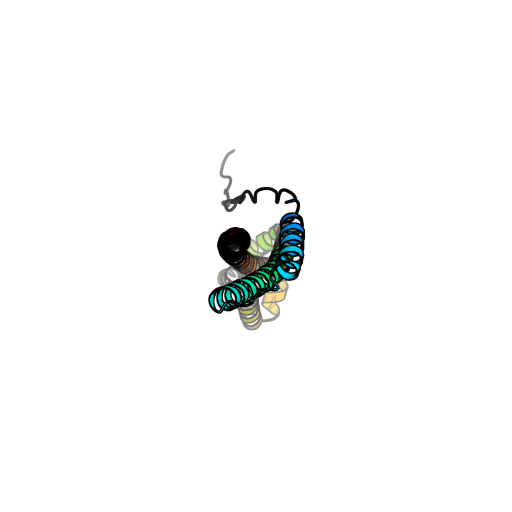. GLN A 1 84 ? -6.268 -2.273 -2.898 1.00 95.88 84 GLN A O 1
ATOM 649 N N . GLY A 1 85 ? -5.113 -4.034 -3.690 1.00 95.69 85 GLY A N 1
ATOM 650 C CA . GLY A 1 85 ? -6.023 -5.054 -3.168 1.00 95.69 85 GLY A CA 1
ATOM 651 C C . GLY A 1 85 ? -6.029 -5.111 -1.638 1.00 95.69 85 GLY A C 1
ATOM 652 O O . GLY A 1 85 ? -7.099 -5.174 -1.028 1.00 95.69 85 GLY A O 1
ATOM 653 N N . GLU A 1 86 ? -4.854 -5.026 -1.013 1.00 96.69 86 GLU A N 1
ATOM 654 C CA . GLU A 1 86 ? -4.716 -4.949 0.447 1.00 96.69 86 GLU A CA 1
ATOM 655 C C . GLU A 1 86 ? -5.393 -3.692 1.014 1.00 96.69 86 GLU A C 1
ATOM 657 O O . GLU A 1 86 ? -6.152 -3.788 1.976 1.00 96.69 86 GLU A O 1
ATOM 662 N N . ILE A 1 87 ? -5.204 -2.529 0.378 1.00 97.06 87 ILE A N 1
ATOM 663 C CA . ILE A 1 87 ? -5.880 -1.273 0.747 1.00 97.06 87 ILE A CA 1
ATOM 664 C C . ILE A 1 87 ? -7.400 -1.430 0.683 1.00 97.06 87 ILE A C 1
ATOM 666 O O . ILE A 1 87 ? -8.086 -1.077 1.637 1.00 97.06 87 ILE A O 1
ATOM 670 N N . SER A 1 88 ? -7.930 -1.981 -0.413 1.00 96.69 88 SER A N 1
ATOM 671 C CA . SER A 1 88 ? -9.375 -2.188 -0.558 1.00 96.69 88 SER A CA 1
ATOM 672 C C . SER A 1 88 ? -9.932 -3.147 0.495 1.00 96.69 88 SER A C 1
ATOM 674 O O . SER A 1 88 ? -11.074 -2.985 0.917 1.00 96.69 88 SER A O 1
ATOM 676 N N . THR A 1 89 ? -9.150 -4.150 0.896 1.00 96.50 89 THR A N 1
ATOM 677 C CA . THR A 1 89 ? -9.542 -5.104 1.940 1.00 96.50 89 THR A CA 1
ATOM 678 C C . THR A 1 89 ? -9.593 -4.416 3.302 1.00 96.50 89 THR A C 1
ATOM 680 O O . THR A 1 89 ? -10.607 -4.512 3.984 1.00 96.50 89 THR A O 1
ATOM 683 N N . ALA A 1 90 ? -8.554 -3.653 3.652 1.00 95.75 90 ALA A N 1
ATOM 684 C CA . ALA A 1 90 ? -8.501 -2.896 4.901 1.00 95.75 90 ALA A CA 1
ATOM 685 C C . ALA A 1 90 ? -9.607 -1.827 4.990 1.00 95.75 90 ALA A C 1
ATOM 687 O O . ALA A 1 90 ? -10.185 -1.621 6.051 1.00 95.75 90 ALA A O 1
ATOM 688 N N . GLU A 1 91 ? -9.943 -1.155 3.883 1.00 95.88 91 GLU A N 1
ATOM 689 C CA . GLU A 1 91 ? -11.054 -0.191 3.847 1.00 95.88 91 GLU A CA 1
ATOM 690 C C . GLU A 1 91 ? -12.413 -0.865 4.101 1.00 95.88 91 GLU A C 1
ATOM 692 O O . GLU A 1 91 ? -13.227 -0.321 4.846 1.00 95.88 91 GLU A O 1
ATOM 697 N N . ALA A 1 92 ? -12.638 -2.061 3.547 1.00 96.19 92 ALA A N 1
ATOM 698 C CA . ALA A 1 92 ? -13.853 -2.835 3.803 1.00 96.19 92 ALA A CA 1
ATOM 699 C C . ALA A 1 92 ? -13.918 -3.372 5.244 1.00 96.19 92 ALA A C 1
ATOM 701 O O . ALA A 1 92 ? -14.989 -3.395 5.846 1.00 96.19 92 ALA A O 1
ATOM 702 N N . GLU A 1 93 ? -12.781 -3.785 5.805 1.00 95.75 93 GLU A N 1
ATOM 703 C CA . GLU A 1 93 ? -12.674 -4.210 7.203 1.00 95.75 93 GLU A CA 1
ATOM 704 C C . GLU A 1 93 ? -13.003 -3.057 8.158 1.00 95.75 93 GLU A C 1
ATOM 706 O O . GLU A 1 93 ? -13.834 -3.220 9.043 1.00 95.75 93 GLU A O 1
ATOM 711 N N . ILE A 1 94 ? -12.461 -1.859 7.911 1.00 96.06 94 ILE A N 1
ATOM 712 C CA . ILE A 1 94 ? -12.797 -0.647 8.672 1.00 96.06 94 ILE A CA 1
ATOM 713 C C . ILE A 1 94 ? -14.301 -0.350 8.626 1.00 96.06 94 ILE A C 1
ATOM 715 O O . ILE A 1 94 ? -14.878 -0.011 9.658 1.00 96.06 94 ILE A O 1
ATOM 719 N N . GLU A 1 95 ? -14.934 -0.449 7.453 1.00 96.25 95 GLU A N 1
ATOM 720 C CA . GLU A 1 95 ? -16.377 -0.220 7.309 1.00 96.25 95 GLU A CA 1
ATOM 721 C C . GLU A 1 95 ? -17.183 -1.235 8.132 1.00 96.25 95 GLU A C 1
ATOM 723 O O . GLU A 1 95 ? -18.044 -0.836 8.916 1.00 96.25 95 GLU A O 1
ATOM 728 N N . ALA A 1 96 ? -16.848 -2.524 8.034 1.00 96.19 96 ALA A N 1
ATOM 729 C CA . ALA A 1 96 ? -17.507 -3.580 8.798 1.00 96.19 96 ALA A CA 1
ATOM 730 C C . ALA A 1 96 ? -17.327 -3.404 10.317 1.00 96.19 96 ALA A C 1
ATOM 732 O O . ALA A 1 96 ? -18.305 -3.437 11.063 1.00 96.19 96 ALA A O 1
ATOM 733 N N . THR A 1 97 ? -16.102 -3.145 10.786 1.00 95.25 97 THR A N 1
ATOM 734 C CA . THR A 1 97 ? -15.828 -2.892 12.208 1.00 95.25 97 THR A CA 1
ATOM 735 C C . THR A 1 97 ? -16.557 -1.642 12.704 1.00 95.25 97 THR A C 1
ATOM 737 O O . THR A 1 97 ? -17.033 -1.621 13.837 1.00 95.25 97 THR A O 1
ATOM 740 N N . GLN A 1 98 ? -16.695 -0.600 11.877 1.00 96.19 98 GLN A N 1
ATOM 741 C CA . GLN A 1 98 ? -17.450 0.596 12.252 1.00 96.19 98 GLN A CA 1
ATOM 742 C C . GLN A 1 98 ? -18.948 0.303 12.417 1.00 96.19 98 GLN A C 1
ATOM 744 O O . GLN A 1 98 ? -19.557 0.805 13.360 1.00 96.19 98 GLN A O 1
ATOM 749 N N . GLU A 1 99 ? -19.538 -0.533 11.559 1.00 96.75 99 GLU A N 1
ATOM 750 C CA . GLU A 1 99 ? -20.924 -0.982 11.739 1.00 96.75 99 GLU A CA 1
ATOM 751 C C . GLU A 1 99 ? -21.103 -1.763 13.052 1.00 96.75 99 GLU A C 1
ATOM 753 O O . GLU A 1 99 ? -22.089 -1.563 13.763 1.00 96.75 99 GLU A O 1
ATOM 758 N N . GLU A 1 100 ? -20.141 -2.615 13.418 1.00 96.94 100 GLU A N 1
ATOM 759 C CA . GLU A 1 100 ? -20.160 -3.336 14.697 1.00 96.94 100 GLU A CA 1
ATOM 760 C C . GLU A 1 100 ? -20.024 -2.390 15.900 1.00 96.94 100 GLU A C 1
ATOM 762 O O . GLU A 1 100 ? -20.744 -2.540 16.893 1.00 96.94 100 GLU A O 1
ATOM 767 N N . ILE A 1 101 ? -19.163 -1.371 15.796 1.00 95.56 101 ILE A N 1
ATOM 768 C CA . ILE A 1 101 ? -19.029 -0.312 16.806 1.00 95.56 101 ILE A CA 1
ATOM 769 C C . ILE A 1 101 ? -20.372 0.388 17.021 1.00 95.56 101 ILE A C 1
ATOM 771 O O . ILE A 1 101 ? -20.803 0.522 18.168 1.00 95.56 101 ILE A O 1
ATOM 775 N N . ASP A 1 102 ? -21.051 0.786 15.946 1.00 95.69 102 ASP A N 1
ATOM 776 C CA . ASP A 1 102 ? -22.332 1.494 16.016 1.00 95.69 102 ASP A CA 1
ATOM 777 C C . ASP A 1 102 ? -23.422 0.643 16.702 1.00 95.69 102 ASP A C 1
ATOM 779 O O . ASP A 1 102 ? -24.297 1.174 17.390 1.00 95.69 102 ASP A O 1
ATOM 783 N N . VAL A 1 103 ? -23.366 -0.688 16.562 1.00 96.25 103 VAL A N 1
ATOM 784 C CA . VAL A 1 103 ? -24.296 -1.618 17.227 1.00 96.25 103 VAL A CA 1
ATOM 785 C C . VAL A 1 103 ? -24.049 -1.700 18.737 1.00 96.25 103 VAL A C 1
ATOM 787 O O . VAL A 1 103 ? -25.011 -1.787 19.506 1.00 96.25 103 VAL A O 1
ATOM 790 N N . VAL A 1 104 ? -22.788 -1.685 19.179 1.00 96.44 104 VAL A N 1
ATOM 791 C CA . VAL A 1 104 ? -22.428 -1.882 20.596 1.00 96.44 104 VAL A CA 1
ATOM 792 C C . VAL A 1 104 ? -22.273 -0.570 21.381 1.00 96.44 104 VAL A C 1
ATOM 794 O O . VAL A 1 104 ? -22.326 -0.585 22.614 1.00 96.44 104 VAL A O 1
ATOM 797 N N . GLU A 1 105 ? -22.134 0.575 20.703 1.00 95.81 105 GLU A N 1
ATOM 798 C CA . GLU A 1 105 ? -21.817 1.877 21.312 1.00 95.81 105 GLU A CA 1
ATOM 799 C C . GLU A 1 105 ? -22.816 2.300 22.400 1.00 95.81 105 GLU A C 1
ATOM 801 O O . 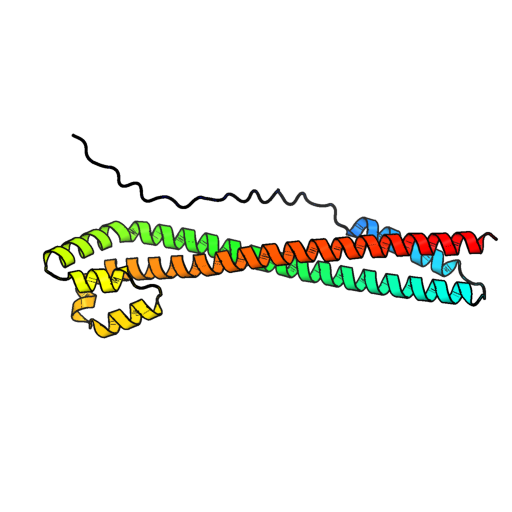GLU A 1 105 ? -22.407 2.704 23.495 1.00 95.81 105 GLU A O 1
ATOM 806 N N . ASP A 1 106 ? -24.120 2.181 22.143 1.00 95.56 106 ASP A N 1
ATOM 807 C CA . ASP A 1 106 ? -25.154 2.583 23.103 1.00 95.56 106 ASP A CA 1
ATOM 808 C C . ASP A 1 106 ? -25.085 1.737 24.388 1.00 95.56 106 ASP A C 1
ATOM 810 O O . ASP A 1 106 ? -25.141 2.271 25.503 1.00 95.56 106 ASP A O 1
ATOM 814 N N . MET A 1 107 ? -24.897 0.420 24.244 1.00 95.19 107 MET A N 1
ATOM 815 C CA . MET A 1 107 ? -24.788 -0.512 25.372 1.00 95.19 107 MET A CA 1
ATOM 816 C C . MET A 1 107 ? -23.502 -0.283 26.170 1.00 95.19 107 MET A C 1
ATOM 818 O O . MET A 1 107 ? -23.530 -0.239 27.402 1.00 95.19 107 MET A O 1
ATOM 822 N N . ALA A 1 108 ? -22.378 -0.094 25.478 1.00 95.00 108 ALA A N 1
ATOM 823 C CA . ALA A 1 108 ? -21.098 0.230 26.097 1.00 95.00 108 ALA A CA 1
ATOM 824 C C . ALA A 1 108 ? -21.165 1.561 26.863 1.00 95.00 108 ALA A C 1
ATOM 826 O O . ALA A 1 108 ? -20.655 1.670 27.981 1.00 95.00 108 ALA A O 1
ATOM 827 N N . THR A 1 109 ? -21.851 2.559 26.301 1.00 94.50 109 THR A N 1
ATOM 828 C CA . THR A 1 109 ? -22.052 3.872 26.924 1.00 94.50 109 THR A CA 1
ATOM 829 C C . THR A 1 109 ? -22.880 3.764 28.201 1.00 94.50 109 THR A C 1
ATOM 831 O O . THR A 1 109 ? -22.511 4.343 29.227 1.00 94.50 109 THR A O 1
ATOM 834 N N . GLU A 1 110 ? -23.981 3.009 28.175 1.00 94.06 110 GLU A N 1
ATOM 835 C CA . GLU A 1 110 ? -24.804 2.773 29.363 1.00 94.06 110 GLU A CA 1
ATOM 836 C C . GLU A 1 110 ? -23.992 2.086 30.471 1.00 94.06 110 GLU A C 1
ATOM 838 O O . GLU A 1 110 ? -23.951 2.586 31.601 1.00 94.06 110 GLU A O 1
ATOM 843 N N . GLN A 1 111 ? -23.251 1.025 30.132 1.00 92.31 111 GLN A N 1
ATOM 844 C CA . GLN A 1 111 ? -22.373 0.324 31.074 1.00 92.31 111 GLN A CA 1
ATOM 845 C C . GLN A 1 111 ? -21.295 1.243 31.664 1.00 92.31 111 GLN A C 1
ATOM 847 O O . GLN A 1 111 ? -21.088 1.258 32.881 1.00 92.31 111 GLN A O 1
ATOM 852 N N . ALA A 1 112 ? -20.635 2.058 30.838 1.00 91.94 112 ALA A N 1
ATOM 853 C CA . ALA A 1 112 ? -19.629 3.009 31.302 1.00 91.94 112 ALA A CA 1
ATOM 854 C C . ALA A 1 112 ? -20.218 4.031 32.292 1.00 91.94 112 ALA A C 1
ATOM 856 O O . ALA A 1 112 ? -19.603 4.338 33.318 1.00 91.94 112 ALA A O 1
ATOM 857 N N . VAL A 1 113 ? -21.433 4.527 32.030 1.00 93.31 113 VAL A N 1
ATOM 858 C CA . VAL A 1 113 ? -22.140 5.456 32.924 1.00 93.31 113 VAL A CA 1
ATOM 859 C C . VAL A 1 113 ? -22.493 4.796 34.260 1.00 93.31 113 VAL A C 1
ATOM 861 O O . VAL A 1 113 ? -22.375 5.439 35.308 1.00 93.31 113 VAL A O 1
ATOM 864 N N . GLU A 1 114 ? -22.931 3.538 34.256 1.00 91.00 114 GLU A N 1
ATOM 865 C CA . GLU A 1 114 ? -23.225 2.795 35.485 1.00 91.00 114 GLU A CA 1
ATOM 866 C C . GLU A 1 114 ? -21.972 2.547 36.327 1.00 91.00 114 GLU A C 1
ATOM 868 O O . GLU A 1 114 ? -21.975 2.832 37.529 1.00 91.00 114 GLU A O 1
ATOM 873 N N . LEU A 1 115 ? -20.884 2.086 35.706 1.00 88.56 115 LEU A N 1
ATOM 874 C CA . LEU A 1 115 ? -19.598 1.894 36.379 1.00 88.56 115 LEU A CA 1
ATOM 875 C C . LEU A 1 115 ? -19.109 3.200 37.001 1.00 88.56 115 LEU A C 1
ATOM 877 O O . LEU A 1 115 ? -18.749 3.223 38.178 1.00 88.56 115 LEU A O 1
ATOM 881 N N . TYR A 1 116 ? -19.173 4.302 36.251 1.00 89.00 116 TYR A N 1
ATOM 882 C CA . TYR A 1 116 ? -18.774 5.619 36.736 1.00 89.00 116 TYR A CA 1
ATOM 883 C C . TYR A 1 116 ? -19.559 6.034 37.991 1.00 89.00 116 TYR A C 1
ATOM 885 O O . TYR A 1 116 ? -18.971 6.458 38.987 1.00 89.00 116 TYR A O 1
ATOM 893 N N . LYS A 1 117 ? -20.888 5.860 37.985 1.00 90.44 117 LYS A N 1
ATOM 894 C CA . LYS A 1 117 ? -21.755 6.185 39.134 1.00 90.44 117 LYS A CA 1
ATOM 895 C C . LYS A 1 117 ? -21.457 5.333 40.368 1.00 90.44 117 LYS A C 1
ATOM 897 O O . LYS A 1 117 ? -21.631 5.814 41.486 1.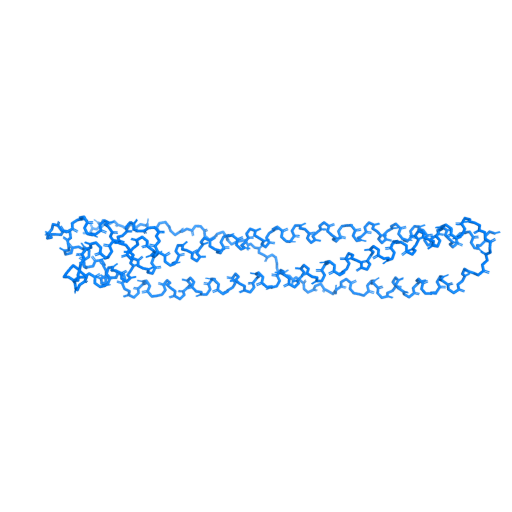00 90.44 117 LYS A O 1
ATOM 902 N N . ASN A 1 118 ? -21.011 4.096 40.169 1.00 89.19 118 ASN A N 1
ATOM 903 C CA . ASN A 1 118 ? -20.726 3.138 41.236 1.00 89.19 118 ASN A CA 1
ATOM 904 C C . ASN A 1 118 ? -19.252 3.143 41.691 1.00 89.19 118 ASN A C 1
ATOM 906 O O . ASN A 1 118 ? -18.852 2.280 42.469 1.00 89.19 118 ASN A O 1
ATOM 910 N N . GLY A 1 119 ? -18.447 4.115 41.244 1.00 84.62 119 GLY A N 1
ATOM 911 C CA . GLY A 1 119 ? -17.043 4.266 41.647 1.00 84.62 119 GLY A CA 1
ATOM 912 C C . GLY A 1 119 ? -16.037 3.453 40.823 1.00 84.62 119 GLY A C 1
ATOM 913 O O . GLY A 1 119 ? -14.859 3.440 41.160 1.00 84.62 119 GLY A O 1
ATOM 914 N N . GLY A 1 120 ? -16.462 2.821 39.728 1.00 85.31 120 GLY A N 1
ATOM 915 C CA . GLY A 1 120 ? -15.622 2.061 38.794 1.00 85.31 120 GLY A CA 1
ATOM 916 C C . GLY A 1 120 ? -14.884 2.919 37.761 1.00 85.31 120 GLY A C 1
ATOM 917 O O . GLY A 1 120 ? -14.715 2.485 36.625 1.00 85.31 120 GLY A O 1
ATOM 918 N N . VAL A 1 121 ? -14.475 4.143 38.114 1.00 86.62 121 VAL A N 1
ATOM 919 C CA . VAL A 1 121 ? -13.817 5.079 37.178 1.00 86.62 121 VAL A CA 1
ATOM 920 C C . VAL A 1 121 ? -12.520 4.491 36.622 1.00 86.62 121 VAL A C 1
ATOM 922 O O . VAL A 1 121 ? -12.315 4.509 35.414 1.00 86.62 121 VAL A O 1
ATOM 925 N N . GLU A 1 122 ? -11.693 3.895 37.485 1.00 85.00 122 GLU A N 1
ATOM 926 C CA . GLU A 1 122 ? -10.429 3.257 37.090 1.00 85.00 122 GLU A CA 1
ATOM 927 C C . GLU A 1 122 ? -10.652 2.123 36.077 1.00 85.00 122 GLU A C 1
ATOM 929 O O . GLU A 1 122 ? -9.860 1.951 35.156 1.00 85.00 122 GLU A O 1
ATOM 934 N N . THR A 1 123 ? -11.760 1.383 36.196 1.00 83.88 123 THR A N 1
ATOM 935 C CA . THR A 1 123 ? -12.139 0.332 35.244 1.00 83.88 123 THR A CA 1
ATOM 936 C C . THR A 1 123 ? -12.519 0.907 33.883 1.00 83.88 123 THR A C 1
ATOM 938 O O . THR A 1 123 ? -12.059 0.408 32.860 1.00 83.88 123 THR A O 1
ATOM 941 N N . VAL A 1 124 ? -13.323 1.973 33.858 1.00 86.31 124 VAL A N 1
ATOM 942 C CA . VAL A 1 124 ? -13.711 2.642 32.606 1.00 86.31 124 VAL A CA 1
ATOM 943 C C . VAL A 1 124 ? -12.482 3.214 31.899 1.00 86.31 124 VAL A C 1
ATOM 945 O O . VAL A 1 124 ? -12.316 3.018 30.698 1.00 86.31 124 VAL A O 1
ATOM 948 N N . GLU A 1 125 ? -11.586 3.868 32.640 1.00 87.56 125 GLU A N 1
ATOM 949 C CA . GLU A 1 125 ? -10.336 4.401 32.092 1.00 87.56 125 GLU A CA 1
ATOM 950 C C . GLU A 1 125 ? -9.405 3.291 31.592 1.00 87.56 125 GLU A C 1
ATOM 952 O O . GLU A 1 125 ? -8.809 3.428 30.522 1.00 87.56 125 GLU A O 1
ATOM 957 N N . ALA A 1 126 ? -9.288 2.184 32.329 1.00 85.62 126 ALA A N 1
ATOM 958 C CA . ALA A 1 126 ? -8.474 1.046 31.918 1.00 85.62 126 ALA A CA 1
ATOM 959 C C . ALA A 1 126 ? -9.004 0.392 30.633 1.00 85.62 126 ALA A C 1
ATOM 961 O O . ALA A 1 126 ? -8.208 0.027 29.771 1.00 85.62 126 ALA A O 1
ATOM 962 N N . LEU A 1 127 ? -10.318 0.270 30.456 1.00 86.81 127 LEU A N 1
ATOM 963 C CA . LEU A 1 127 ? -10.874 -0.338 29.247 1.00 86.81 127 LEU A CA 1
ATOM 964 C C . LEU A 1 127 ? -10.824 0.614 28.046 1.00 86.81 127 LEU A C 1
ATOM 966 O O . LEU A 1 127 ? -10.400 0.207 26.967 1.00 86.81 127 LEU A O 1
ATOM 970 N N . LEU A 1 128 ? -11.208 1.884 28.206 1.00 86.12 128 LEU A N 1
ATOM 971 C CA . LEU A 1 128 ? -11.338 2.819 27.077 1.00 86.12 128 LEU A CA 1
ATOM 972 C C . LEU A 1 128 ? -10.010 3.398 26.570 1.00 86.12 128 LEU A C 1
ATOM 974 O O . LEU A 1 128 ? -9.945 3.859 25.430 1.00 86.12 128 LEU A O 1
ATOM 978 N N . ASN A 1 129 ? -8.963 3.400 27.402 1.00 87.31 129 ASN A N 1
ATOM 979 C CA . ASN A 1 129 ? -7.657 3.964 27.040 1.00 87.31 129 ASN A CA 1
ATOM 980 C C . ASN A 1 129 ? -6.636 2.917 26.568 1.00 87.31 129 ASN A C 1
ATOM 982 O O . ASN A 1 129 ? -5.460 3.257 26.431 1.00 87.31 129 ASN A O 1
ATOM 986 N N . ALA A 1 130 ? -7.018 1.651 26.385 1.00 87.25 130 ALA A N 1
ATOM 987 C CA . ALA A 1 130 ? -6.109 0.662 25.806 1.00 87.25 130 ALA A CA 1
ATOM 988 C C . ALA A 1 130 ? -5.753 1.069 24.363 1.00 87.25 130 ALA A C 1
ATOM 990 O O . ALA A 1 130 ? -6.639 1.424 23.595 1.00 87.25 130 ALA A O 1
ATOM 991 N N . GLN A 1 131 ? -4.463 1.062 24.014 1.00 84.12 131 GLN A N 1
ATOM 992 C CA . GLN A 1 131 ? -3.956 1.472 22.692 1.00 84.12 131 GLN A CA 1
ATOM 993 C C . GLN A 1 131 ? -3.748 0.283 21.736 1.00 84.12 131 GLN A C 1
ATOM 995 O O . GLN A 1 131 ? -3.277 0.447 20.612 1.00 84.12 131 GLN A O 1
ATOM 1000 N N . SER A 1 132 ? -3.993 -0.941 22.209 1.00 89.62 132 SER A N 1
ATOM 1001 C CA . SER A 1 132 ? -3.880 -2.170 21.421 1.00 89.62 132 SER A CA 1
ATOM 1002 C C . SER A 1 132 ? -4.712 -3.291 22.034 1.00 89.62 132 SER A C 1
ATOM 1004 O O . SER A 1 132 ? -5.008 -3.274 23.233 1.00 89.62 132 SER A O 1
ATOM 1006 N N . ILE A 1 133 ? -5.013 -4.311 21.229 1.00 90.56 133 ILE A N 1
ATOM 1007 C CA . ILE A 1 133 ? -5.698 -5.524 21.694 1.00 90.56 133 ILE A CA 1
ATOM 1008 C C . ILE A 1 133 ? -4.867 -6.249 22.766 1.00 90.56 133 ILE A C 1
ATOM 1010 O O . ILE A 1 133 ? -5.429 -6.765 23.731 1.00 90.56 133 ILE A O 1
ATOM 1014 N N . SER A 1 134 ? -3.534 -6.257 22.643 1.00 92.19 134 SER A N 1
ATOM 1015 C CA . SER A 1 134 ? -2.647 -6.860 23.650 1.00 92.19 134 SER A CA 1
ATOM 1016 C C . SER A 1 134 ? -2.757 -6.144 24.992 1.00 92.19 134 SER A C 1
ATOM 1018 O O . SER A 1 134 ? -2.967 -6.789 26.013 1.00 92.19 134 SER A O 1
ATOM 1020 N N . GLU A 1 135 ? -2.672 -4.813 24.992 1.00 90.31 135 GLU A N 1
ATOM 1021 C CA . GLU A 1 135 ? -2.795 -4.024 26.219 1.00 90.31 135 GLU A CA 1
ATOM 1022 C C . GLU A 1 135 ? -4.184 -4.169 26.852 1.00 90.31 135 GLU A C 1
ATOM 1024 O O . GLU A 1 135 ? -4.306 -4.245 28.075 1.00 90.31 135 GLU A O 1
ATOM 1029 N N . LEU A 1 136 ? -5.236 -4.236 26.031 1.00 90.56 136 LEU A N 1
ATOM 1030 C CA . LEU A 1 136 ? -6.585 -4.512 26.513 1.00 90.56 136 LEU A CA 1
ATOM 1031 C C . LEU A 1 136 ? -6.646 -5.880 27.203 1.00 90.56 136 LEU A C 1
ATOM 1033 O O . LEU A 1 136 ? -7.130 -5.966 28.329 1.00 90.56 136 LEU A O 1
ATOM 1037 N N . ASN A 1 137 ? -6.121 -6.931 26.569 1.00 89.19 137 ASN A N 1
ATOM 1038 C CA . ASN A 1 137 ? -6.102 -8.277 27.140 1.00 89.19 137 ASN A CA 1
ATOM 1039 C C . ASN A 1 137 ? -5.316 -8.329 28.461 1.00 89.19 137 ASN A C 1
ATOM 1041 O O . ASN A 1 137 ? -5.823 -8.885 29.434 1.00 89.19 137 ASN A O 1
ATOM 1045 N N . ASP A 1 138 ? -4.149 -7.683 28.539 1.00 89.69 138 ASP A N 1
ATOM 1046 C CA . ASP A 1 138 ? -3.355 -7.610 29.773 1.00 89.69 138 ASP A CA 1
ATOM 1047 C C . ASP A 1 138 ? -4.155 -6.957 30.915 1.00 89.69 138 ASP A C 1
ATOM 1049 O O . ASP A 1 138 ? -4.186 -7.447 32.047 1.00 89.69 138 ASP A O 1
ATOM 1053 N N . ARG A 1 139 ? -4.867 -5.861 30.624 1.00 87.12 139 ARG A N 1
ATOM 1054 C CA . ARG A 1 139 ? -5.718 -5.170 31.607 1.00 87.12 139 ARG A CA 1
ATOM 1055 C C . ARG A 1 139 ? -6.902 -6.036 32.044 1.00 87.12 139 ARG A C 1
ATOM 1057 O O . ARG A 1 139 ? -7.223 -6.065 33.233 1.00 87.12 139 ARG A O 1
ATOM 1064 N N . LEU A 1 140 ? -7.518 -6.776 31.122 1.00 86.69 140 LEU A N 1
ATOM 1065 C CA . LEU A 1 140 ? -8.606 -7.709 31.429 1.00 86.69 140 LEU A CA 1
ATOM 1066 C C . LEU A 1 140 ? -8.152 -8.841 32.354 1.00 86.69 140 LEU A C 1
ATOM 1068 O O . LEU A 1 140 ? -8.863 -9.178 33.305 1.00 86.69 140 LEU A O 1
ATOM 1072 N N . GLU A 1 141 ? -6.957 -9.390 32.128 1.00 85.81 141 GLU A N 1
ATOM 1073 C CA . GLU A 1 141 ? -6.370 -10.398 33.014 1.00 85.81 141 GLU A CA 1
ATOM 1074 C C . GLU A 1 141 ? -6.178 -9.856 34.438 1.00 85.81 141 GLU A C 1
ATOM 1076 O O . GLU A 1 141 ? -6.490 -10.546 35.413 1.00 85.81 141 GLU A O 1
ATOM 1081 N N . MET A 1 142 ? -5.740 -8.599 34.574 1.00 83.81 142 MET A N 1
ATOM 1082 C CA . MET A 1 142 ? -5.557 -7.945 35.876 1.00 83.81 142 MET A CA 1
ATOM 1083 C C . MET A 1 142 ? -6.879 -7.657 36.606 1.00 83.81 142 MET A C 1
ATOM 1085 O O . MET A 1 142 ? -6.908 -7.657 37.838 1.00 83.81 142 MET A O 1
ATOM 1089 N N . MET A 1 143 ? -7.973 -7.421 35.877 1.00 78.88 143 MET A N 1
ATOM 1090 C CA . MET A 1 143 ? -9.291 -7.094 36.441 1.00 78.88 143 MET A CA 1
ATOM 1091 C C . MET A 1 143 ? -10.042 -8.310 37.012 1.00 78.88 143 MET A C 1
ATOM 1093 O O . MET A 1 143 ? -10.865 -8.164 37.920 1.00 78.88 143 MET A O 1
ATOM 1097 N N . GLY A 1 144 ? -9.750 -9.516 36.517 1.00 76.94 144 GLY A N 1
ATOM 1098 C CA . GLY A 1 144 ? -10.380 -10.763 36.955 1.00 76.94 144 GLY A CA 1
ATOM 1099 C C . GLY A 1 144 ? -11.835 -10.955 36.484 1.00 76.94 144 GLY A C 1
ATOM 1100 O O . GLY A 1 144 ? -12.545 -10.025 36.108 1.00 76.94 144 GLY A O 1
ATOM 1101 N N . VAL A 1 145 ? -12.314 -12.205 36.541 1.00 66.19 145 VAL A N 1
ATOM 1102 C CA . VAL A 1 145 ? -13.586 -12.662 35.924 1.00 66.19 145 VAL A CA 1
ATOM 1103 C C . VAL A 1 145 ? -14.833 -11.916 36.429 1.00 66.19 145 VAL A C 1
ATOM 1105 O O . VAL A 1 145 ? -15.789 -11.720 35.684 1.00 66.19 145 VAL A O 1
ATOM 1108 N N . ALA A 1 146 ? -14.843 -11.483 37.692 1.00 61.06 146 ALA A N 1
ATOM 1109 C CA . ALA A 1 146 ? -15.998 -10.800 38.279 1.00 61.06 146 ALA A CA 1
ATOM 1110 C C . ALA A 1 146 ? -16.206 -9.382 37.720 1.00 61.06 146 ALA A C 1
ATOM 1112 O O . ALA A 1 146 ? -17.347 -8.941 37.615 1.00 61.06 146 ALA A O 1
ATOM 1113 N N . ALA A 1 147 ? -15.124 -8.686 37.356 1.00 66.12 147 ALA A N 1
ATOM 1114 C CA . ALA A 1 147 ? -15.204 -7.387 36.699 1.00 66.12 147 ALA A CA 1
ATOM 1115 C C . ALA A 1 147 ? -15.606 -7.533 35.220 1.00 66.12 147 ALA A C 1
ATOM 1117 O O . ALA A 1 147 ? -16.356 -6.702 34.715 1.00 66.12 147 ALA A O 1
ATOM 1118 N N . ALA A 1 148 ? -15.185 -8.616 34.554 1.00 65.75 148 ALA A N 1
ATOM 1119 C CA . ALA A 1 148 ? -15.520 -8.887 33.153 1.00 65.75 148 ALA A CA 1
ATOM 1120 C C . ALA A 1 148 ? -17.035 -9.066 32.930 1.00 65.75 148 ALA A C 1
ATOM 1122 O O . ALA A 1 148 ? -17.612 -8.360 32.115 1.00 65.75 148 ALA A O 1
ATOM 1123 N N . ASN A 1 149 ? -17.708 -9.882 33.750 1.00 68.69 149 ASN A N 1
ATOM 1124 C CA . ASN A 1 149 ? -19.134 -10.222 33.577 1.00 68.69 149 ASN A CA 1
ATOM 1125 C C . ASN A 1 149 ? -20.122 -9.033 3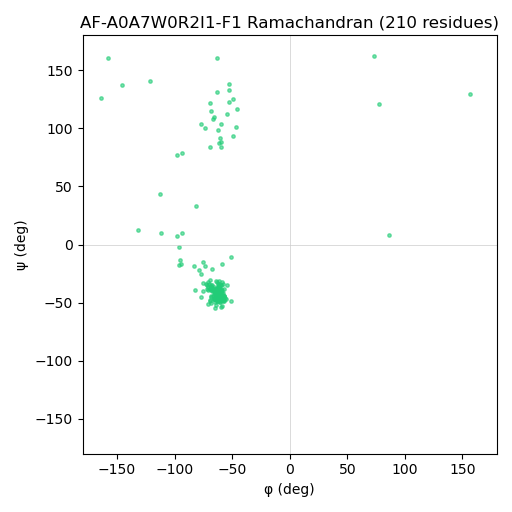3.592 1.00 68.69 149 ASN A C 1
ATOM 1127 O O . ASN A 1 149 ? -21.282 -9.213 33.231 1.00 68.69 149 ASN A O 1
ATOM 1131 N N . ASN A 1 150 ? -19.725 -7.852 34.078 1.00 74.44 150 ASN A N 1
ATOM 1132 C CA . ASN A 1 150 ? -20.583 -6.656 34.096 1.00 74.44 150 ASN A CA 1
ATOM 1133 C C . ASN A 1 150 ? -20.093 -5.560 33.135 1.00 74.44 150 ASN A C 1
ATOM 1135 O O . ASN A 1 150 ? -20.562 -4.425 33.211 1.00 74.44 150 ASN A O 1
ATOM 1139 N N . THR A 1 151 ? -19.114 -5.877 32.284 1.00 84.25 151 THR A N 1
ATOM 1140 C CA . THR A 1 151 ? -18.458 -4.925 31.377 1.00 84.25 151 THR A CA 1
ATOM 1141 C C . THR A 1 151 ? -18.357 -5.431 29.939 1.00 84.25 151 THR A C 1
ATOM 1143 O O . THR A 1 151 ? -17.673 -4.807 29.141 1.00 84.25 151 THR A O 1
ATOM 1146 N N . ASP A 1 152 ? -19.061 -6.512 29.582 1.00 90.50 152 ASP A N 1
ATOM 1147 C CA . ASP A 1 152 ? -18.936 -7.178 28.276 1.00 90.50 152 ASP A CA 1
ATOM 1148 C C . ASP A 1 152 ? -19.065 -6.227 27.071 1.00 90.50 152 ASP A C 1
ATOM 1150 O O . ASP A 1 152 ? -18.188 -6.231 26.211 1.00 90.50 152 ASP A O 1
ATOM 1154 N N . ALA A 1 153 ? -20.090 -5.364 27.027 1.00 92.56 153 ALA A N 1
ATOM 1155 C CA . ALA A 1 153 ? -20.281 -4.437 25.904 1.00 92.56 153 ALA A CA 1
ATOM 1156 C C . ALA A 1 153 ? -19.184 -3.363 25.863 1.00 92.56 153 ALA A C 1
ATOM 1158 O O . ALA A 1 153 ? -18.715 -2.984 24.794 1.00 92.56 153 ALA A O 1
ATOM 1159 N N . LEU A 1 154 ? -18.730 -2.894 27.030 1.00 91.88 154 LEU A N 1
ATOM 1160 C CA . LEU A 1 154 ? -17.610 -1.960 27.127 1.00 91.88 154 LEU A CA 1
ATOM 1161 C C . LEU A 1 154 ? -16.286 -2.599 26.677 1.00 91.88 154 LEU A C 1
ATOM 1163 O O . LEU A 1 154 ? -15.480 -1.942 26.025 1.00 91.88 154 LEU A O 1
ATOM 1167 N N . ILE A 1 155 ? -16.070 -3.874 27.002 1.00 92.69 155 ILE A N 1
ATOM 1168 C CA . ILE A 1 155 ? -14.903 -4.646 26.562 1.00 92.69 155 ILE A CA 1
ATOM 1169 C C . ILE A 1 155 ? -14.929 -4.835 25.046 1.00 92.69 155 ILE A C 1
ATOM 1171 O O . ILE A 1 155 ? -13.907 -4.630 24.391 1.00 92.69 155 ILE A O 1
ATOM 1175 N N . GLU A 1 156 ? -16.079 -5.220 24.496 1.00 93.94 156 GLU A N 1
ATOM 1176 C CA . GLU A 1 156 ? -16.279 -5.406 23.059 1.00 93.94 156 GLU A CA 1
ATOM 1177 C C . GLU A 1 156 ? -16.038 -4.103 22.294 1.00 93.94 156 GLU A C 1
ATOM 1179 O O . GLU A 1 156 ? -15.197 -4.075 21.399 1.00 93.94 156 GLU A O 1
ATOM 1184 N N . TYR A 1 157 ? -16.647 -2.998 22.733 1.00 95.12 157 TYR A N 1
ATOM 1185 C CA . TYR A 1 157 ? -16.402 -1.669 22.170 1.00 95.12 157 TYR A CA 1
ATOM 1186 C C . TYR A 1 157 ? -14.915 -1.289 22.200 1.00 95.12 157 TYR A C 1
ATOM 1188 O O . TYR A 1 157 ? -14.356 -0.851 21.195 1.00 95.12 157 TYR A O 1
ATOM 1196 N N . SER A 1 158 ? -14.243 -1.487 23.339 1.00 93.75 158 SER A N 1
ATOM 1197 C CA . SER A 1 158 ? -12.808 -1.221 23.461 1.00 93.75 158 SER A CA 1
ATOM 1198 C C . SER A 1 158 ? -11.959 -2.084 22.527 1.00 93.75 158 SER A C 1
ATOM 1200 O O . SER A 1 158 ? -10.952 -1.601 22.009 1.00 93.75 158 SER A O 1
ATOM 1202 N N . ARG A 1 159 ? -12.341 -3.347 22.299 1.00 94.06 159 ARG A N 1
ATOM 1203 C CA . ARG A 1 159 ? -11.636 -4.241 21.373 1.00 94.06 159 ARG A CA 1
ATOM 1204 C C . ARG A 1 159 ? -11.808 -3.781 19.928 1.00 94.06 159 ARG A C 1
ATOM 1206 O O . ARG A 1 159 ? -10.796 -3.607 19.260 1.00 94.06 159 ARG A O 1
ATOM 1213 N N . LEU A 1 160 ? -13.041 -3.521 19.492 1.00 95.69 160 LEU A N 1
ATOM 1214 C CA . LEU A 1 160 ? -13.336 -3.040 18.137 1.00 95.69 160 LEU A CA 1
ATOM 1215 C C . LEU A 1 160 ? -12.633 -1.706 17.851 1.00 95.69 160 LEU A C 1
ATOM 1217 O O . LEU A 1 160 ? -12.078 -1.494 16.776 1.00 95.69 160 LEU A O 1
ATOM 1221 N N . LYS A 1 161 ? -12.576 -0.815 18.848 1.00 93.94 161 LYS A N 1
ATOM 1222 C CA . LYS A 1 161 ? -11.831 0.442 18.736 1.00 93.94 161 LYS A CA 1
ATOM 1223 C C . LYS A 1 161 ? -10.314 0.224 18.612 1.00 93.94 161 LYS A C 1
ATOM 1225 O O . LYS A 1 161 ? -9.651 0.930 17.860 1.00 93.94 161 LYS A O 1
ATOM 1230 N N . ALA A 1 162 ? -9.744 -0.733 19.341 1.00 92.75 162 ALA A N 1
ATOM 1231 C CA . ALA A 1 162 ? -8.324 -1.055 19.201 1.00 92.75 162 ALA A CA 1
ATOM 1232 C C . ALA A 1 162 ? -8.015 -1.682 17.828 1.00 92.75 162 ALA A C 1
ATOM 1234 O O . ALA A 1 162 ? -6.981 -1.380 17.236 1.00 92.75 162 ALA A O 1
ATOM 1235 N N . GLU A 1 163 ? -8.923 -2.511 17.315 1.00 93.56 163 GLU A N 1
ATOM 1236 C CA . GLU A 1 163 ? -8.835 -3.145 15.998 1.00 93.56 163 GLU A CA 1
ATOM 1237 C C . GLU A 1 163 ? -8.881 -2.111 14.869 1.00 93.56 163 GLU A C 1
ATOM 1239 O O . GLU A 1 163 ? -7.949 -2.039 14.071 1.00 93.56 163 GLU A O 1
ATOM 1244 N N . ILE A 1 164 ? -9.875 -1.214 14.859 1.00 94.12 164 ILE A N 1
ATOM 1245 C CA . ILE A 1 164 ? -9.968 -0.161 13.835 1.00 94.12 164 ILE A CA 1
ATOM 1246 C C . ILE A 1 164 ? -8.750 0.780 13.872 1.00 94.12 164 ILE A C 1
ATOM 1248 O O . ILE A 1 164 ? -8.298 1.247 12.827 1.00 94.12 164 ILE A O 1
ATOM 1252 N N . GLU A 1 165 ? -8.176 1.060 15.049 1.00 92.06 165 GLU A N 1
ATOM 1253 C CA . GLU A 1 165 ? -6.936 1.841 15.179 1.00 92.06 165 GLU A CA 1
ATOM 1254 C C . GLU A 1 165 ? -5.713 1.100 14.605 1.00 92.06 165 GLU A C 1
ATOM 1256 O O . GLU A 1 165 ? -4.812 1.725 14.038 1.00 92.06 165 GLU A O 1
ATOM 1261 N N . GLU A 1 166 ? -5.659 -0.225 14.732 1.00 92.19 166 GLU A N 1
ATOM 1262 C CA . GLU A 1 166 ? -4.614 -1.065 14.145 1.00 92.19 166 GLU A CA 1
ATOM 1263 C C . GLU A 1 166 ? -4.743 -1.140 12.620 1.00 92.19 166 GLU A C 1
ATOM 1265 O O . GLU A 1 166 ? -3.799 -0.754 11.926 1.00 92.19 166 GLU A O 1
ATOM 1270 N N . VAL A 1 167 ? -5.929 -1.464 12.101 1.00 94.38 167 VAL A N 1
ATOM 1271 C CA . VAL A 1 167 ? -6.195 -1.516 10.654 1.00 94.38 167 VAL A CA 1
ATOM 1272 C C . VAL A 1 167 ? -5.960 -0.151 9.998 1.00 94.38 167 VAL A C 1
ATOM 1274 O O . VAL A 1 167 ? -5.350 -0.070 8.934 1.00 94.38 167 VAL A O 1
ATOM 1277 N N . ASN A 1 168 ? -6.340 0.960 10.642 1.00 94.38 168 ASN A N 1
ATOM 1278 C CA . ASN A 1 168 ? -6.034 2.296 10.119 1.00 94.38 168 ASN A CA 1
ATOM 1279 C C . ASN A 1 168 ? -4.525 2.559 10.023 1.00 94.38 168 ASN A C 1
ATOM 1281 O O . ASN A 1 168 ? -4.069 3.154 9.045 1.00 94.38 168 ASN A O 1
ATOM 1285 N N . ARG A 1 169 ? -3.730 2.140 11.018 1.00 94.06 169 ARG A N 1
ATOM 1286 C CA . ARG A 1 169 ? -2.265 2.292 10.966 1.00 94.06 169 ARG A CA 1
ATOM 1287 C C . ARG A 1 169 ? -1.668 1.501 9.810 1.00 94.06 169 ARG A C 1
ATOM 1289 O O . ARG A 1 169 ? -0.821 2.036 9.094 1.00 94.06 169 ARG A O 1
ATOM 1296 N N . GLU A 1 170 ? -2.122 0.269 9.612 1.00 94.00 170 GLU A N 1
ATOM 1297 C CA . GLU A 1 170 ? -1.698 -0.557 8.482 1.00 94.00 170 GLU A CA 1
ATOM 1298 C C . GLU A 1 170 ? -2.112 0.067 7.146 1.00 94.00 170 GLU A C 1
ATOM 1300 O O . GLU A 1 170 ? -1.279 0.206 6.251 1.00 94.00 170 GLU A O 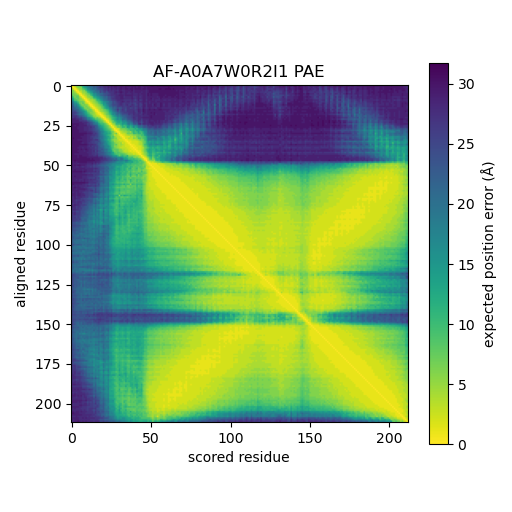1
ATOM 1305 N N . LEU A 1 171 ? -3.349 0.557 7.036 1.00 96.69 171 LEU A N 1
ATOM 1306 C CA . LEU A 1 171 ? -3.855 1.250 5.852 1.00 96.69 171 LEU A CA 1
ATOM 1307 C C . LEU A 1 171 ? -2.998 2.470 5.486 1.00 96.69 171 LEU A C 1
ATOM 1309 O O . LEU A 1 171 ? -2.670 2.663 4.313 1.00 96.69 171 LEU A O 1
ATOM 1313 N N . PHE A 1 172 ? -2.609 3.292 6.466 1.00 95.75 172 PHE A N 1
ATOM 1314 C CA . PHE A 1 172 ? -1.712 4.424 6.219 1.00 95.75 172 PHE A CA 1
ATOM 1315 C C . PHE A 1 172 ? -0.343 3.964 5.715 1.00 95.75 172 PHE A C 1
ATOM 1317 O O . PHE A 1 172 ? 0.145 4.500 4.720 1.00 95.75 172 PHE A O 1
ATOM 1324 N N . ALA A 1 173 ? 0.241 2.936 6.335 1.00 97.06 173 ALA A N 1
ATOM 1325 C CA . ALA A 1 173 ? 1.515 2.378 5.889 1.00 97.06 173 ALA A CA 1
ATOM 1326 C C . ALA A 1 173 ? 1.433 1.842 4.448 1.00 97.06 173 ALA A C 1
ATOM 1328 O O . ALA A 1 173 ? 2.341 2.072 3.649 1.00 97.06 173 ALA A O 1
ATOM 1329 N N . LYS A 1 174 ? 0.322 1.190 4.084 1.00 97.12 174 LYS A N 1
ATOM 1330 C CA . LYS A 1 174 ? 0.076 0.686 2.726 1.00 97.12 174 LYS A CA 1
ATOM 1331 C C . LYS A 1 174 ? -0.130 1.799 1.704 1.00 97.12 174 LYS A C 1
ATOM 1333 O O . LYS A 1 174 ? 0.360 1.693 0.582 1.00 97.12 174 LYS A O 1
ATOM 1338 N N . LYS A 1 175 ? -0.788 2.897 2.080 1.00 96.12 175 LYS A N 1
ATOM 1339 C CA . LYS A 1 175 ? -0.920 4.087 1.221 1.00 96.12 175 LYS A CA 1
ATOM 1340 C C . LYS A 1 175 ? 0.435 4.757 0.963 1.00 96.12 175 LYS A C 1
ATOM 1342 O O . LYS A 1 175 ? 0.706 5.138 -0.177 1.00 96.12 175 LYS A O 1
ATOM 1347 N N . ASP A 1 176 ? 1.303 4.831 1.970 1.00 97.00 176 ASP A N 1
ATOM 1348 C CA . ASP A 1 176 ? 2.676 5.331 1.811 1.00 97.00 176 ASP A CA 1
ATOM 1349 C C . ASP A 1 176 ? 3.539 4.388 0.951 1.00 97.00 176 ASP A C 1
ATOM 1351 O O . ASP A 1 176 ? 4.302 4.839 0.086 1.00 97.00 176 ASP A O 1
ATOM 1355 N N . GLU A 1 177 ? 3.389 3.072 1.137 1.00 97.12 177 GLU A N 1
ATOM 1356 C CA . GLU A 1 177 ? 4.034 2.056 0.301 1.00 97.12 177 GLU A CA 1
ATOM 1357 C C . GLU A 1 177 ? 3.609 2.202 -1.169 1.00 97.12 177 GLU A C 1
ATOM 1359 O O . GLU A 1 177 ? 4.464 2.259 -2.056 1.00 97.12 177 GLU A O 1
ATOM 1364 N N . LEU A 1 178 ? 2.305 2.330 -1.432 1.00 96.25 178 LEU A N 1
ATOM 1365 C CA . LEU A 1 178 ? 1.761 2.536 -2.774 1.00 96.25 178 LEU A CA 1
ATOM 1366 C C . LEU A 1 178 ? 2.327 3.804 -3.422 1.00 96.25 178 LEU A C 1
ATOM 1368 O O . LEU A 1 178 ? 2.779 3.760 -4.566 1.00 96.25 178 LEU A O 1
ATOM 1372 N N . ALA A 1 179 ? 2.342 4.924 -2.695 1.00 95.00 179 ALA A N 1
ATOM 1373 C CA . ALA A 1 179 ? 2.891 6.182 -3.196 1.00 95.00 179 ALA A CA 1
ATOM 1374 C C . ALA A 1 179 ? 4.379 6.051 -3.564 1.00 95.00 179 ALA A C 1
ATOM 1376 O O . ALA A 1 179 ? 4.813 6.563 -4.598 1.00 95.00 179 ALA A O 1
ATOM 1377 N N . THR A 1 180 ? 5.147 5.321 -2.752 1.00 96.38 180 THR A N 1
ATOM 1378 C CA . THR A 1 180 ? 6.561 5.034 -3.027 1.00 96.38 180 THR A CA 1
ATOM 1379 C C . THR A 1 180 ? 6.720 4.202 -4.298 1.00 96.38 180 THR A C 1
ATOM 1381 O O . THR A 1 180 ? 7.493 4.582 -5.178 1.00 96.38 180 THR A O 1
ATOM 1384 N N . LYS A 1 181 ? 5.949 3.114 -4.445 1.00 92.94 181 LYS A N 1
ATOM 1385 C CA . LYS A 1 181 ? 5.993 2.251 -5.637 1.00 92.94 181 LYS A CA 1
ATOM 1386 C C . LYS A 1 181 ? 5.612 3.003 -6.912 1.00 92.94 181 LYS A C 1
ATOM 1388 O O . LYS A 1 181 ? 6.296 2.853 -7.917 1.00 92.94 181 LYS A O 1
ATOM 1393 N N . LEU A 1 182 ? 4.583 3.850 -6.865 1.00 89.19 182 LEU A N 1
ATOM 1394 C CA . LEU A 1 182 ? 4.203 4.706 -7.996 1.00 89.19 182 LEU A CA 1
ATOM 1395 C C . LEU A 1 182 ? 5.326 5.687 -8.363 1.00 89.19 182 LEU A C 1
ATOM 1397 O O . LEU A 1 182 ? 5.621 5.886 -9.537 1.00 89.19 182 LEU A O 1
ATOM 1401 N N . GLY A 1 183 ? 5.997 6.269 -7.365 1.00 89.56 183 GLY A N 1
ATOM 1402 C CA . GLY A 1 183 ? 7.152 7.136 -7.597 1.00 89.56 183 GLY A CA 1
ATOM 1403 C C . GLY A 1 183 ? 8.335 6.408 -8.242 1.00 89.56 183 GLY A C 1
ATOM 1404 O O . GLY A 1 183 ? 9.005 6.971 -9.107 1.00 89.56 183 GLY A O 1
ATOM 1405 N N . ASP A 1 184 ? 8.596 5.164 -7.846 1.00 92.38 184 ASP A N 1
ATOM 140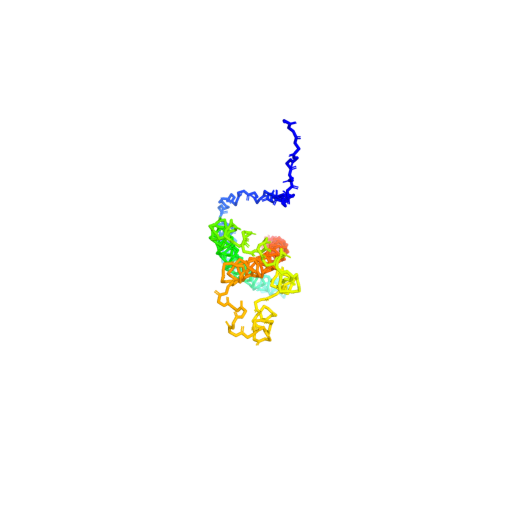6 C CA . ASP A 1 184 ? 9.645 4.342 -8.454 1.00 92.38 184 ASP A CA 1
ATOM 1407 C C . ASP A 1 184 ? 9.269 3.878 -9.864 1.00 92.38 184 ASP A C 1
ATOM 1409 O O . ASP A 1 184 ? 10.130 3.860 -10.744 1.00 92.38 184 ASP A O 1
ATOM 1413 N N . GLN A 1 185 ? 7.989 3.599 -10.114 1.00 89.12 185 GLN A N 1
ATOM 1414 C CA . GLN A 1 185 ? 7.489 3.259 -11.443 1.00 89.12 185 GLN A CA 1
ATOM 1415 C C . GLN A 1 185 ? 7.749 4.386 -12.438 1.00 89.12 185 GLN A C 1
ATOM 1417 O O . GLN A 1 185 ? 8.312 4.131 -13.501 1.00 89.12 185 GLN A O 1
ATOM 1422 N N . THR A 1 186 ? 7.424 5.626 -12.067 1.00 85.62 186 THR A N 1
ATOM 1423 C CA . THR A 1 186 ? 7.689 6.800 -12.906 1.00 85.62 186 THR A CA 1
ATOM 1424 C C . THR A 1 186 ? 9.174 6.918 -13.251 1.00 85.62 186 THR A C 1
ATOM 1426 O O . THR A 1 186 ? 9.518 7.102 -14.412 1.00 85.62 186 THR A O 1
ATOM 1429 N N . LYS A 1 187 ? 10.081 6.727 -12.281 1.00 92.44 187 LYS A N 1
ATOM 1430 C CA . LYS A 1 187 ? 11.533 6.792 -12.544 1.00 92.44 187 LYS A CA 1
ATOM 1431 C C . LYS A 1 187 ? 11.996 5.719 -13.531 1.00 92.44 187 LYS A C 1
ATOM 1433 O O . LYS A 1 187 ? 12.844 5.994 -14.377 1.00 92.44 187 LYS A O 1
ATOM 1438 N N . ILE A 1 188 ? 11.474 4.497 -13.406 1.00 84.50 188 ILE A N 1
ATOM 1439 C CA . ILE A 1 188 ? 11.825 3.394 -14.311 1.00 84.50 188 ILE A CA 1
ATOM 1440 C C . ILE A 1 188 ? 11.271 3.669 -15.714 1.00 84.50 188 ILE A C 1
ATOM 1442 O O . ILE A 1 188 ? 11.968 3.423 -16.695 1.00 84.50 188 ILE A O 1
ATOM 1446 N N . GLN A 1 189 ? 10.064 4.230 -15.821 1.00 79.81 189 GLN A N 1
ATOM 1447 C CA . GLN A 1 189 ? 9.484 4.661 -17.096 1.00 79.81 189 GLN A CA 1
ATOM 1448 C C . GLN A 1 189 ? 10.304 5.781 -17.752 1.00 79.81 189 GLN A C 1
ATOM 1450 O O . GLN A 1 189 ? 10.573 5.705 -18.950 1.00 79.81 189 GLN A O 1
ATOM 1455 N N . ASP A 1 190 ? 10.773 6.761 -16.977 1.00 86.75 190 ASP A N 1
ATOM 1456 C CA . ASP A 1 190 ? 11.655 7.825 -17.471 1.00 86.75 190 ASP A CA 1
ATOM 1457 C C . ASP A 1 190 ? 12.983 7.248 -17.990 1.00 86.75 190 ASP A C 1
ATOM 1459 O O . ASP A 1 190 ? 13.420 7.579 -19.093 1.00 86.75 190 ASP A O 1
ATOM 1463 N N . SER A 1 191 ? 13.599 6.323 -17.241 1.00 90.75 191 SER A N 1
ATOM 1464 C CA . SER A 1 191 ? 14.824 5.630 -17.675 1.00 90.75 191 SER A CA 1
ATOM 1465 C C . SER A 1 191 ? 14.599 4.786 -18.930 1.00 90.75 191 SER A C 1
ATOM 1467 O O . SER A 1 191 ? 15.460 4.744 -19.808 1.00 90.75 191 SER A O 1
ATOM 1469 N N . LEU A 1 192 ? 13.441 4.134 -19.053 1.00 83.62 192 LEU A N 1
ATOM 1470 C CA . LEU A 1 192 ? 13.077 3.379 -20.250 1.00 83.62 192 LEU A CA 1
ATOM 1471 C C . LEU A 1 192 ? 12.953 4.303 -21.466 1.00 83.62 192 LEU A C 1
ATOM 1473 O O . LEU A 1 192 ? 13.492 3.982 -22.524 1.00 83.62 192 LEU A O 1
ATOM 1477 N N . ALA A 1 193 ? 12.289 5.449 -21.316 1.00 81.44 193 ALA A N 1
ATOM 1478 C CA . ALA A 1 193 ? 12.147 6.434 -22.383 1.00 81.44 193 ALA A CA 1
ATOM 1479 C C . ALA A 1 193 ? 13.507 7.000 -22.829 1.00 81.44 193 ALA A C 1
ATOM 1481 O O . ALA A 1 193 ? 13.779 7.073 -24.026 1.00 81.44 193 ALA A O 1
ATOM 1482 N N . GLU A 1 194 ? 14.392 7.333 -21.884 1.00 90.38 194 GLU A N 1
ATOM 1483 C CA . GLU A 1 194 ? 15.757 7.794 -22.177 1.00 90.38 194 GLU A CA 1
ATOM 1484 C C . GLU A 1 194 ? 16.592 6.720 -22.894 1.00 90.38 194 GLU A C 1
ATOM 1486 O O . GLU A 1 194 ? 17.294 7.008 -23.869 1.00 90.38 194 GLU A O 1
ATOM 1491 N N . THR A 1 195 ? 16.482 5.463 -22.454 1.00 82.62 195 THR A N 1
ATOM 1492 C CA . THR A 1 195 ? 17.195 4.334 -23.071 1.00 82.62 195 THR A CA 1
ATOM 1493 C C . THR A 1 195 ? 16.704 4.082 -24.497 1.00 82.62 195 THR A C 1
ATOM 1495 O O . THR A 1 195 ? 17.525 3.899 -25.395 1.00 82.62 195 THR A O 1
ATOM 1498 N N . LYS A 1 196 ? 15.384 4.142 -24.733 1.00 79.94 196 LYS A N 1
ATOM 1499 C CA . LYS A 1 196 ? 14.792 4.044 -26.077 1.00 79.94 196 LYS A CA 1
ATOM 1500 C C . LYS A 1 196 ? 15.262 5.179 -26.991 1.00 79.94 196 LYS A C 1
ATOM 1502 O O . LYS A 1 196 ? 15.749 4.906 -28.078 1.00 79.94 196 LYS A O 1
ATOM 1507 N N . ALA A 1 197 ? 15.229 6.428 -26.524 1.00 84.19 197 ALA A N 1
ATOM 1508 C CA . ALA A 1 197 ? 15.716 7.563 -27.313 1.00 84.19 197 ALA A CA 1
ATOM 1509 C C . ALA A 1 197 ? 17.206 7.418 -27.680 1.00 84.19 197 ALA A C 1
ATOM 1511 O O . ALA A 1 197 ? 17.614 7.691 -28.808 1.00 84.19 197 ALA A O 1
ATOM 1512 N N . THR A 1 198 ? 18.021 6.927 -26.741 1.00 87.50 198 THR A N 1
ATOM 1513 C CA . THR A 1 198 ? 19.440 6.640 -26.994 1.00 87.50 198 THR A CA 1
ATOM 1514 C C . THR A 1 198 ? 19.616 5.531 -28.031 1.00 87.50 198 THR A C 1
ATOM 1516 O O . THR A 1 198 ? 20.510 5.614 -28.874 1.00 87.50 198 THR A O 1
ATOM 1519 N N . LEU A 1 199 ? 18.782 4.490 -27.982 1.00 82.56 199 LEU A N 1
ATOM 1520 C CA . LEU A 1 199 ? 18.774 3.421 -28.976 1.00 82.56 199 LEU A CA 1
ATOM 1521 C C . LEU A 1 199 ? 18.441 3.971 -30.370 1.00 82.56 199 LEU A C 1
ATOM 1523 O O . LEU A 1 199 ? 19.197 3.706 -31.305 1.00 82.56 199 LEU A O 1
ATOM 1527 N N . ASP A 1 200 ? 17.395 4.785 -30.501 1.00 78.44 200 ASP A N 1
ATOM 1528 C CA . ASP A 1 200 ? 16.975 5.378 -31.777 1.00 78.44 200 ASP A CA 1
ATOM 1529 C C . ASP A 1 200 ? 18.098 6.225 -32.402 1.00 78.44 200 ASP A C 1
ATOM 1531 O O . ASP A 1 200 ? 18.435 6.071 -33.582 1.00 78.44 200 ASP A O 1
ATOM 1535 N N . ASP A 1 201 ? 18.775 7.043 -31.589 1.00 86.75 201 ASP A N 1
ATOM 1536 C CA . ASP A 1 201 ? 19.939 7.831 -32.010 1.00 86.75 201 ASP A CA 1
ATOM 1537 C C . ASP A 1 201 ? 21.090 6.948 -32.527 1.00 86.75 201 ASP A C 1
ATOM 1539 O O . ASP A 1 201 ? 21.826 7.332 -33.447 1.00 86.75 201 ASP A O 1
ATOM 1543 N N . LYS A 1 202 ? 21.287 5.759 -31.944 1.00 82.62 202 LYS A N 1
ATOM 1544 C CA . LYS A 1 202 ? 22.321 4.801 -32.370 1.00 82.62 202 LYS A CA 1
ATOM 1545 C C . LYS A 1 202 ? 21.927 4.079 -33.656 1.00 82.62 202 LYS A C 1
ATOM 1547 O O . LYS A 1 202 ? 22.777 3.922 -34.535 1.00 82.62 202 LYS A O 1
ATOM 1552 N N . LEU A 1 203 ? 20.659 3.697 -33.811 1.00 77.00 203 LEU A N 1
ATOM 1553 C CA . LEU A 1 203 ? 20.134 3.094 -35.042 1.00 77.00 203 LEU A CA 1
ATOM 1554 C C . LEU A 1 203 ? 20.230 4.074 -36.226 1.00 77.00 203 LEU A C 1
ATOM 1556 O O . LEU A 1 203 ? 20.643 3.689 -37.328 1.00 77.00 203 LEU A O 1
ATOM 1560 N N . ALA A 1 204 ? 19.958 5.363 -35.994 1.00 82.38 204 ALA A N 1
ATOM 1561 C CA . ALA A 1 204 ? 20.141 6.418 -36.989 1.00 82.38 204 ALA A CA 1
ATOM 1562 C C . ALA A 1 204 ? 21.613 6.565 -37.422 1.00 82.38 204 ALA A C 1
ATOM 1564 O O . ALA A 1 204 ? 21.903 6.616 -38.620 1.00 82.38 204 ALA A O 1
ATOM 1565 N N . GLN A 1 205 ? 22.555 6.550 -36.468 1.00 82.19 205 GLN A N 1
ATOM 1566 C CA . GLN A 1 205 ? 23.998 6.597 -36.753 1.00 82.19 205 GLN A CA 1
ATOM 1567 C C . GLN A 1 205 ? 24.468 5.409 -37.596 1.00 82.19 205 GLN A C 1
ATOM 1569 O O . GLN A 1 205 ? 25.277 5.578 -38.510 1.00 82.19 205 GLN A O 1
ATOM 1574 N N . VAL A 1 206 ? 23.975 4.203 -37.304 1.00 75.06 206 VAL A N 1
ATOM 1575 C CA . VAL A 1 206 ? 24.287 3.017 -38.110 1.00 75.06 206 VAL A CA 1
ATOM 1576 C C . VAL A 1 206 ? 23.743 3.179 -39.528 1.00 75.06 206 VAL A C 1
ATOM 1578 O O . VAL A 1 206 ? 24.472 2.945 -40.490 1.00 75.06 206 VAL A O 1
ATOM 1581 N N . THR A 1 207 ? 22.501 3.642 -39.673 1.00 71.25 207 THR A N 1
ATOM 1582 C CA . THR A 1 207 ? 21.861 3.844 -40.980 1.00 71.25 207 THR A CA 1
ATOM 1583 C C . THR A 1 207 ? 22.612 4.861 -41.841 1.00 71.25 207 THR A C 1
ATOM 1585 O O . THR A 1 207 ? 22.872 4.587 -43.011 1.00 71.25 207 THR A O 1
ATOM 1588 N N . GLU A 1 208 ? 23.025 6.000 -41.278 1.00 77.94 208 GLU A N 1
ATOM 1589 C CA . GLU A 1 208 ? 23.829 7.001 -41.994 1.00 77.94 208 GLU A CA 1
ATOM 1590 C C . GLU A 1 208 ? 25.147 6.401 -42.510 1.00 77.94 208 GLU A C 1
ATOM 1592 O O . GLU A 1 208 ? 25.534 6.614 -43.660 1.00 77.94 208 GLU A O 1
ATOM 1597 N N . LYS A 1 209 ? 25.802 5.581 -41.685 1.00 70.56 209 LYS A N 1
ATOM 1598 C CA . LYS A 1 209 ? 27.068 4.916 -42.019 1.00 70.56 209 LYS A CA 1
ATOM 1599 C C . LYS A 1 209 ? 26.935 3.740 -42.986 1.00 70.56 209 LYS A C 1
ATOM 1601 O O . LYS A 1 209 ? 27.949 3.285 -43.507 1.00 70.56 209 LYS A O 1
ATOM 1606 N N . LEU A 1 210 ? 25.731 3.215 -43.209 1.00 64.19 210 LEU A N 1
ATOM 1607 C CA . LEU A 1 210 ? 25.465 2.201 -44.237 1.00 64.19 210 LEU A CA 1
ATOM 1608 C C . LEU A 1 210 ? 25.244 2.817 -45.628 1.00 64.19 210 LEU A C 1
ATOM 1610 O O . LEU A 1 210 ? 25.317 2.099 -46.622 1.00 64.19 210 LEU A O 1
ATOM 1614 N N . VAL A 1 211 ? 24.947 4.119 -45.705 1.00 62.28 211 VAL A N 1
ATOM 1615 C CA . VAL A 1 211 ? 24.663 4.839 -46.961 1.00 62.28 211 VAL A CA 1
ATOM 1616 C C . VAL A 1 211 ? 25.901 5.570 -47.515 1.00 62.28 211 VAL A C 1
ATOM 1618 O O . VAL A 1 211 ? 25.915 5.914 -48.699 1.00 62.28 211 VAL A O 1
ATOM 1621 N N . GLN A 1 212 ? 26.929 5.797 -46.688 1.00 53.81 212 GLN A N 1
ATOM 1622 C CA . GLN A 1 212 ? 28.235 6.359 -47.081 1.00 53.81 212 GLN A CA 1
ATOM 1623 C C . GLN A 1 212 ? 29.198 5.282 -47.591 1.00 53.81 212 GLN A C 1
ATOM 1625 O O . GLN A 1 212 ? 29.919 5.580 -48.572 1.00 53.81 212 GLN A O 1
#

Foldseek 3Di:
DDDDDPPPDDPDPPPPCPPPPPPPPDPVVVVVVLVVVVVVLVVLPPDDDPVLVVLVVLLVVLVVLLVVLVVVLVVLVVVLVVLVVLLVVLVVVLVVLVVVLVVLVVVQVVLLVVCVVVVVPVVLCQQQVQLAPVSLVVSDVVCDDVSCVSRVSSNSNSHSVNVSNVSVVVSVVSVVVSVVSVVVSVVSVVVSVVSVVVSVVSSVVSVVVSVD

Nearest PDB structures (foldseek):
  5xg2-assembly1_A  TM=3.266E-01  e=6.779E-02  Pyrococcus yayanosii CH1
  8auc-assembly3_B  TM=6.360E-01  e=2.284E+00  Corynebacterium glutamicum ATCC 13032
  3g67-assembly1_A  TM=2.987E-01  e=4.257E-01  Thermotoga maritima
  3g6b-assembly1_B  TM=2.923E-01  e=2.056E+00  Thermotoga maritima
  1qu7-assembly1_B  TM=3.564E-01  e=7.639E+00  Escherichia coli

pLDDT: mean 77.12, std 20.97, range [26.97, 97.12]

Solvent-accessible surface area (backbone atoms only — not comparable to full-atom values): 12034 Å² total; per-residue (Å²): 137,90,87,77,88,81,77,76,80,75,74,82,80,74,74,72,78,70,71,78,82,67,82,64,82,57,79,59,68,69,48,57,54,56,54,49,57,47,55,57,50,60,74,67,67,85,71,98,45,76,67,53,56,50,50,53,51,51,48,57,47,45,51,49,53,47,52,52,44,50,53,50,48,56,52,47,51,53,51,48,53,51,50,52,52,51,45,55,50,45,54,52,48,46,52,53,49,48,55,53,41,66,70,33,45,64,58,16,50,52,44,48,52,51,34,46,75,72,70,34,47,70,56,49,51,55,48,69,65,36,86,30,59,68,56,39,51,57,51,51,65,74,59,37,72,78,55,47,78,74,34,56,46,40,51,50,42,33,42,50,54,19,46,47,55,49,49,49,53,51,41,52,53,48,53,54,49,46,54,49,52,52,54,50,47,54,53,49,51,52,51,41,51,55,47,49,53,53,42,52,58,49,54,51,53,52,53,56,66,73,77,108

Sequence (212 aa):
MKLRRVALAGTLLLTLVVPPVASLAGPDDEIDENNQE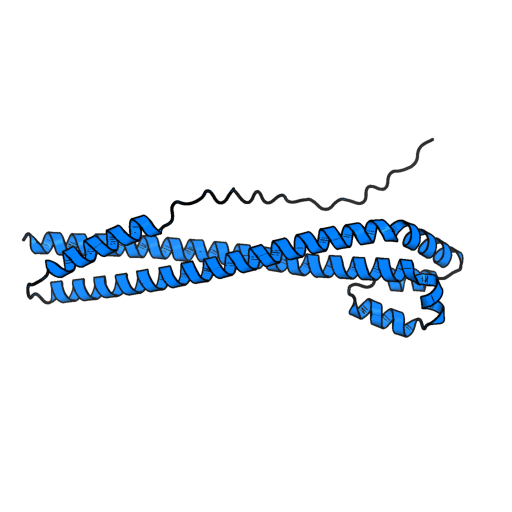LNELQERIDDSSVEKQSLEGEINGLNRDITELQIAINKLDTQIAEVQGEISTAEAEIEATQEEIDVVEDMATEQAVELYKNGGVETVEALLNAQSISELNDRLEMMGVAAANNTDALIEYSRLKAEIEEVNRELFAKKDELATKLGDQTKIQDSLAETKATLDDKLAQVTEKLVQ

Mean predicted aligned error: 12.03 Å